Protein AF-A0A625JSH6-F1 (afdb_monomer)

Secondary structure (DSSP, 8-state):
-PPB--SSHHHHHHHHT-TTS-GGGB--TT--B-TTTTTT------TTGGG---TT--B-TTTTTT-TT-----TT---TT--B-TTTTTT-TT-----TT---TT--B-TTTTTT-TT-----TT---TT--B-TTTTTT-TT-----TT---TT--B-TTTTTTS---HHHHHHHHHHHTT-

Structure (mmCIF, N/CA/C/O backbone):
data_AF-A0A625JSH6-F1
#
_entry.id   AF-A0A625JSH6-F1
#
loop_
_atom_site.group_PDB
_atom_site.id
_atom_site.type_symbol
_atom_site.label_atom_id
_atom_site.label_alt_id
_atom_site.label_comp_id
_atom_site.label_asym_id
_atom_site.label_entity_id
_atom_site.label_seq_id
_atom_site.pdbx_PDB_ins_code
_atom_site.Cartn_x
_atom_site.Cartn_y
_atom_site.Cartn_z
_atom_site.occupancy
_atom_site.B_iso_or_equiv
_atom_site.auth_seq_id
_atom_site.auth_comp_id
_atom_site.auth_asym_id
_atom_site.auth_atom_id
_atom_site.pdbx_PDB_model_num
ATOM 1 N N . MET A 1 1 ? -9.830 -5.651 27.552 1.00 62.66 1 MET A N 1
ATOM 2 C CA . MET A 1 1 ? -10.282 -4.248 27.398 1.00 62.66 1 MET A CA 1
ATOM 3 C C . MET A 1 1 ? -11.213 -4.151 26.200 1.00 62.66 1 MET A C 1
ATOM 5 O O . MET A 1 1 ? -11.030 -4.905 25.251 1.00 62.66 1 MET A O 1
ATOM 9 N N . LYS A 1 2 ? -12.212 -3.262 26.247 1.00 78.75 2 LYS A N 1
ATOM 10 C CA . LYS A 1 2 ? -13.088 -2.973 25.101 1.00 78.75 2 LYS A CA 1
ATOM 11 C C . LYS A 1 2 ? -12.261 -2.276 24.012 1.00 78.75 2 LYS A C 1
ATOM 13 O O . LYS A 1 2 ? -11.555 -1.323 24.328 1.00 78.75 2 LYS A O 1
ATOM 18 N N . LYS A 1 3 ? -12.316 -2.763 22.767 1.00 89.44 3 LYS A N 1
ATOM 19 C CA . LYS A 1 3 ? -11.630 -2.115 21.639 1.00 89.44 3 LYS A CA 1
ATOM 20 C C . LYS A 1 3 ? -12.294 -0.777 21.298 1.00 89.44 3 LYS A C 1
ATOM 22 O O . LYS A 1 3 ? -13.515 -0.651 21.399 1.00 89.44 3 LYS A O 1
ATOM 27 N N . ILE A 1 4 ? -11.492 0.201 20.886 1.00 96.38 4 ILE A N 1
ATOM 28 C CA . ILE A 1 4 ? -11.965 1.482 20.349 1.00 96.38 4 ILE A CA 1
ATOM 29 C C . ILE A 1 4 ? -12.333 1.249 18.885 1.00 96.38 4 ILE A C 1
ATOM 31 O O . ILE A 1 4 ? -11.499 0.768 18.124 1.00 96.38 4 ILE A O 1
ATOM 35 N N . LYS A 1 5 ? -13.565 1.572 18.488 1.00 97.69 5 LYS A N 1
ATOM 36 C CA . LYS A 1 5 ? -14.071 1.287 17.141 1.00 97.69 5 LYS A CA 1
ATOM 37 C C . LYS A 1 5 ? -14.349 2.589 16.373 1.00 97.69 5 LYS A C 1
ATOM 39 O O . LYS A 1 5 ? -15.414 3.170 16.581 1.00 97.69 5 LYS A O 1
ATOM 44 N N . PRO A 1 6 ? -13.407 3.089 15.549 1.00 97.94 6 PRO A N 1
ATOM 45 C CA . PRO A 1 6 ? -13.649 4.247 14.692 1.00 97.94 6 PRO A CA 1
ATOM 46 C C . PRO A 1 6 ? -14.701 3.928 13.628 1.00 97.94 6 PRO A C 1
ATOM 48 O O . PRO A 1 6 ? -14.742 2.825 13.087 1.00 97.94 6 PRO A O 1
ATOM 51 N N . ARG A 1 7 ? -15.531 4.916 13.291 1.00 95.38 7 ARG A N 1
ATOM 52 C CA . ARG A 1 7 ? -16.592 4.786 12.279 1.00 95.38 7 ARG A CA 1
ATOM 53 C C . ARG A 1 7 ? -16.106 5.034 10.854 1.00 95.38 7 ARG A C 1
ATOM 55 O O . ARG A 1 7 ? -16.808 4.711 9.905 1.00 95.38 7 ARG A O 1
ATOM 62 N N . ASN A 1 8 ? -14.959 5.691 10.695 1.00 97.19 8 ASN A N 1
ATOM 63 C CA . ASN A 1 8 ? -14.423 6.104 9.401 1.00 97.19 8 ASN A CA 1
ATOM 64 C C . ASN A 1 8 ? -12.926 6.445 9.493 1.00 97.19 8 ASN A C 1
ATOM 66 O O . ASN A 1 8 ? -12.341 6.503 10.578 1.00 97.19 8 ASN A O 1
ATOM 70 N N . ASN A 1 9 ? -12.328 6.723 8.332 1.00 97.88 9 ASN A N 1
ATOM 71 C CA . ASN A 1 9 ? -10.928 7.116 8.177 1.00 97.88 9 ASN A CA 1
ATOM 72 C C . ASN A 1 9 ? -10.533 8.328 9.047 1.00 97.88 9 ASN A C 1
ATOM 74 O O . ASN A 1 9 ? -9.453 8.332 9.632 1.00 97.88 9 ASN A O 1
ATOM 78 N N . LYS A 1 10 ? -11.409 9.335 9.187 1.00 98.25 10 LYS A N 1
ATOM 79 C CA . LYS A 1 10 ? -11.129 10.550 9.975 1.00 98.25 10 LYS A CA 1
ATOM 80 C C . LYS A 1 10 ? -10.985 10.240 11.463 1.00 98.25 10 LYS A C 1
ATOM 82 O O . LYS A 1 10 ? -10.068 10.739 12.107 1.00 98.25 10 LYS A O 1
ATOM 87 N N . GLU A 1 11 ? -11.869 9.414 12.011 1.00 98.50 11 GLU A N 1
ATOM 88 C CA . GLU A 1 11 ? -11.763 8.981 13.407 1.00 98.50 11 GLU A CA 1
ATOM 89 C C . GLU A 1 11 ? -10.534 8.097 13.625 1.00 98.50 11 GLU A C 1
ATOM 91 O O . GLU A 1 11 ? -9.806 8.306 14.593 1.00 98.50 11 GLU A O 1
ATOM 96 N N . LEU A 1 12 ? -10.250 7.167 12.704 1.00 98.69 12 LEU A N 1
ATOM 97 C CA . LEU A 1 12 ? -9.042 6.344 12.774 1.00 98.69 12 LEU A CA 1
ATOM 98 C C . LEU A 1 12 ? -7.774 7.214 12.762 1.00 98.69 12 LEU A C 1
ATOM 100 O O . LEU A 1 12 ? -6.906 7.013 13.608 1.00 98.69 12 LEU A O 1
ATOM 104 N N . LYS A 1 13 ? -7.706 8.227 11.886 1.00 98.38 13 LYS A N 1
ATOM 105 C CA . LYS A 1 13 ? -6.622 9.226 11.837 1.00 98.38 13 LYS A CA 1
ATOM 106 C C . LYS A 1 13 ? -6.387 9.901 13.180 1.00 98.38 13 LYS A C 1
ATOM 108 O O . LYS A 1 13 ? -5.243 10.044 13.582 1.00 98.38 13 LYS A O 1
ATOM 113 N N . LEU A 1 14 ? -7.440 10.296 13.891 1.00 98.06 14 LEU A N 1
ATOM 114 C CA . LEU A 1 14 ? -7.282 10.920 15.208 1.00 98.06 14 LEU A CA 1
ATOM 115 C C . LEU A 1 14 ? -6.728 9.933 16.242 1.00 98.06 14 LEU A C 1
ATOM 117 O O . LEU A 1 14 ? -5.849 10.296 17.018 1.00 98.06 14 LEU A O 1
ATOM 121 N N . LEU A 1 15 ? -7.203 8.685 16.235 1.00 98.12 15 LEU A N 1
ATOM 122 C CA . LEU A 1 15 ? -6.774 7.667 17.198 1.00 98.12 15 LEU A CA 1
ATOM 123 C C . LEU A 1 15 ? -5.301 7.288 17.037 1.00 98.12 15 LEU A C 1
ATOM 125 O O . LEU A 1 15 ? -4.596 7.144 18.032 1.00 98.12 15 LEU A O 1
ATOM 129 N N . VAL A 1 16 ? -4.822 7.137 15.801 1.00 98.06 16 VAL A N 1
ATOM 130 C CA . VAL A 1 16 ? -3.445 6.681 15.553 1.00 98.06 16 VAL A CA 1
ATOM 131 C C . VAL A 1 16 ? -2.379 7.717 15.928 1.00 98.06 16 VAL A C 1
ATOM 133 O O . VAL A 1 16 ? -1.239 7.338 16.206 1.00 98.06 16 VAL A O 1
ATOM 136 N N . GLN A 1 17 ? -2.756 8.999 16.000 1.00 96.38 17 GLN A N 1
ATOM 137 C CA . GLN A 1 17 ? -1.890 10.096 16.453 1.00 96.38 17 GLN A CA 1
ATOM 138 C C . GLN A 1 17 ? -1.708 10.118 17.977 1.00 96.38 17 GLN A C 1
ATOM 140 O O . GLN A 1 17 ? -0.791 10.763 18.479 1.00 96.38 17 GLN A O 1
ATOM 145 N N . VAL A 1 18 ? -2.551 9.409 18.735 1.00 96.69 18 VAL A N 1
ATOM 146 C CA . VAL A 1 18 ? -2.402 9.311 20.190 1.00 96.69 18 VAL A CA 1
ATOM 147 C C . VAL A 1 18 ? -1.361 8.238 20.509 1.00 96.69 18 VAL A C 1
ATOM 149 O O . VAL A 1 18 ? -1.643 7.038 20.481 1.00 96.69 18 VAL A O 1
ATOM 152 N N . GLU A 1 19 ? -0.136 8.660 20.817 1.00 95.06 19 GLU A N 1
ATOM 153 C CA . GLU A 1 19 ? 1.010 7.760 21.037 1.00 95.06 19 GLU A CA 1
ATOM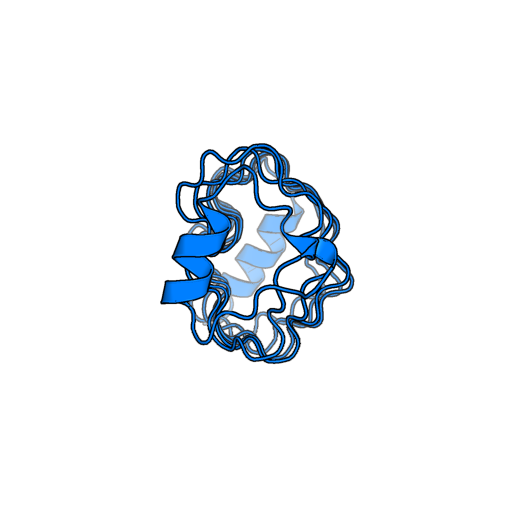 154 C C . GLU A 1 19 ? 0.776 6.734 22.154 1.00 95.06 19 GLU A C 1
ATOM 156 O O . GLU A 1 19 ? 1.178 5.581 22.022 1.00 95.06 19 GLU A O 1
ATOM 161 N N . SER A 1 20 ? 0.037 7.104 23.205 1.00 94.94 20 SER A N 1
ATOM 162 C CA . SER A 1 20 ? -0.286 6.210 24.326 1.00 94.94 20 SER A CA 1
ATOM 163 C C . SER A 1 20 ? -1.293 5.103 23.989 1.00 94.94 20 SER A C 1
ATOM 165 O O . SER A 1 20 ? -1.439 4.149 24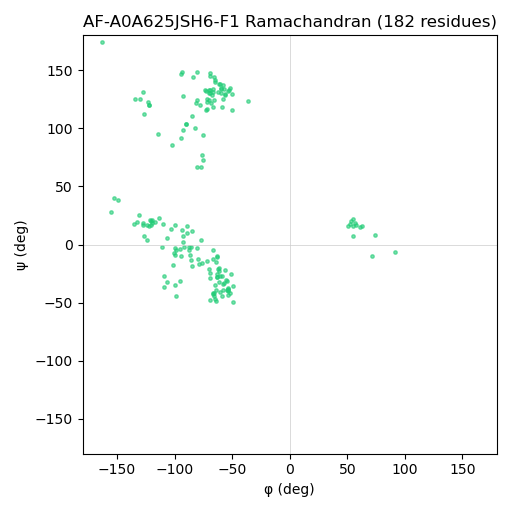.757 1.00 94.94 20 SER A O 1
ATOM 167 N N . ILE A 1 21 ? -1.999 5.190 22.855 1.00 96.00 21 ILE A N 1
ATOM 168 C CA . ILE A 1 21 ? -2.900 4.126 22.406 1.00 96.00 21 ILE A CA 1
ATOM 169 C C . ILE A 1 21 ? -2.070 3.007 21.780 1.00 96.00 21 ILE A C 1
ATOM 171 O O . ILE A 1 21 ? -1.416 3.206 20.760 1.00 96.00 21 ILE A O 1
ATOM 175 N N . ASN A 1 22 ? -2.163 1.797 22.337 1.00 97.31 22 ASN A N 1
ATOM 176 C CA . ASN A 1 22 ? -1.707 0.593 21.645 1.00 97.31 22 ASN A CA 1
ATOM 177 C C . ASN A 1 22 ? -2.592 0.346 20.415 1.00 97.31 22 ASN A C 1
ATOM 179 O O . ASN A 1 22 ? -3.813 0.209 20.547 1.00 97.31 22 ASN A O 1
ATOM 183 N N . LEU A 1 23 ? -1.991 0.242 19.229 1.00 98.25 23 LEU A N 1
ATOM 184 C CA . LEU A 1 23 ? -2.742 0.142 17.975 1.00 98.25 23 LEU A CA 1
ATOM 185 C C . LEU A 1 23 ? -3.595 -1.133 17.908 1.00 98.25 23 LEU A C 1
ATOM 187 O O . LEU A 1 23 ? -4.669 -1.119 17.311 1.00 98.25 23 LEU A O 1
ATOM 191 N N . GLY A 1 24 ? -3.199 -2.210 18.592 1.00 97.75 24 GLY A N 1
ATOM 192 C CA . GLY A 1 24 ? -3.972 -3.455 18.670 1.00 97.75 24 GLY A CA 1
ATOM 193 C C . GLY A 1 24 ? -5.301 -3.340 19.431 1.00 97.75 24 GLY A C 1
ATOM 194 O O . GLY A 1 24 ? -6.142 -4.239 19.336 1.00 97.75 24 GLY A O 1
ATOM 195 N N . ASN A 1 25 ? -5.513 -2.240 20.162 1.00 97.69 25 ASN A N 1
ATOM 196 C CA . ASN A 1 25 ? -6.773 -1.940 20.845 1.00 97.69 25 ASN A CA 1
ATOM 197 C C . ASN A 1 25 ? -7.795 -1.231 19.942 1.00 97.69 25 ASN A C 1
ATOM 199 O O . ASN A 1 25 ? -8.913 -0.973 20.391 1.00 97.69 25 ASN A O 1
ATOM 203 N N . ILE A 1 26 ? -7.441 -0.928 18.692 1.00 98.38 26 ILE A N 1
ATOM 204 C CA . ILE A 1 26 ? -8.341 -0.328 17.708 1.00 98.38 26 ILE A CA 1
ATOM 205 C C . ILE A 1 26 ? -9.005 -1.450 16.895 1.00 98.38 26 ILE A C 1
ATOM 207 O O . ILE A 1 26 ? -8.339 -2.346 16.377 1.00 98.38 26 ILE A O 1
ATOM 211 N N . ASP A 1 27 ? -10.332 -1.432 16.811 1.00 98.38 27 ASP A N 1
ATOM 212 C CA . ASP A 1 27 ? -11.107 -2.322 15.949 1.00 98.38 27 ASP A CA 1
ATOM 213 C C . ASP A 1 27 ? -11.310 -1.673 14.575 1.00 98.38 27 ASP A C 1
ATOM 215 O O . ASP A 1 27 ? -12.136 -0.776 14.421 1.00 98.38 27 ASP A O 1
ATOM 219 N N . THR A 1 28 ? -10.552 -2.126 13.577 1.00 98.44 28 THR A N 1
ATOM 220 C CA . THR A 1 28 ? -10.609 -1.611 12.199 1.00 98.44 28 THR A CA 1
ATOM 221 C C . THR A 1 28 ? -11.564 -2.386 11.290 1.00 98.44 28 THR A C 1
ATOM 223 O O . THR A 1 28 ? -11.581 -2.131 10.090 1.00 98.44 28 THR A O 1
ATOM 226 N N . SER A 1 29 ? -12.356 -3.321 11.829 1.00 97.75 29 SER A N 1
ATOM 227 C CA . SER A 1 29 ? -13.168 -4.253 11.027 1.00 97.75 29 SER A CA 1
ATOM 228 C C . SER A 1 29 ? -14.171 -3.584 10.082 1.00 97.75 29 SER A C 1
ATOM 230 O O . SER A 1 29 ? -14.460 -4.149 9.031 1.00 97.75 29 SER A O 1
ATOM 232 N N . ASP A 1 30 ? -14.648 -2.378 10.389 1.00 97.31 30 ASP A N 1
ATOM 233 C CA . ASP A 1 30 ? -15.601 -1.644 9.540 1.00 97.31 30 ASP A CA 1
ATOM 234 C C . ASP A 1 30 ? -14.913 -0.645 8.586 1.00 97.31 30 ASP A C 1
ATOM 236 O O . ASP A 1 30 ? -15.575 0.009 7.781 1.00 97.31 30 ASP A O 1
ATOM 240 N N . ILE A 1 31 ? -13.587 -0.490 8.668 1.00 98.69 31 ILE A N 1
ATOM 241 C CA . ILE A 1 31 ? -12.856 0.527 7.908 1.00 98.69 31 ILE A CA 1
ATOM 242 C C . ILE A 1 31 ? -12.598 0.039 6.482 1.00 98.69 31 ILE A C 1
ATOM 244 O O . ILE A 1 31 ? -11.935 -0.974 6.261 1.00 98.69 31 ILE A O 1
ATOM 248 N N . THR A 1 32 ? -13.080 0.809 5.508 1.00 98.62 32 THR A N 1
ATOM 249 C CA . THR A 1 32 ? -12.848 0.568 4.075 1.00 98.62 32 THR A CA 1
ATOM 250 C C . THR A 1 32 ? -11.768 1.473 3.479 1.00 98.62 32 THR A C 1
ATOM 252 O O . THR A 1 32 ? -11.237 1.178 2.414 1.00 98.62 32 THR A O 1
ATOM 255 N N . ASP A 1 33 ? -11.426 2.570 4.153 1.00 98.88 33 ASP A N 1
ATOM 256 C CA . ASP A 1 33 ? -10.443 3.560 3.708 1.00 98.88 33 ASP A CA 1
ATOM 257 C C . ASP A 1 33 ? -9.393 3.776 4.805 1.00 98.88 33 ASP A C 1
ATOM 259 O O . ASP A 1 33 ? -9.682 4.318 5.876 1.00 98.88 33 ASP A O 1
ATOM 263 N N . MET A 1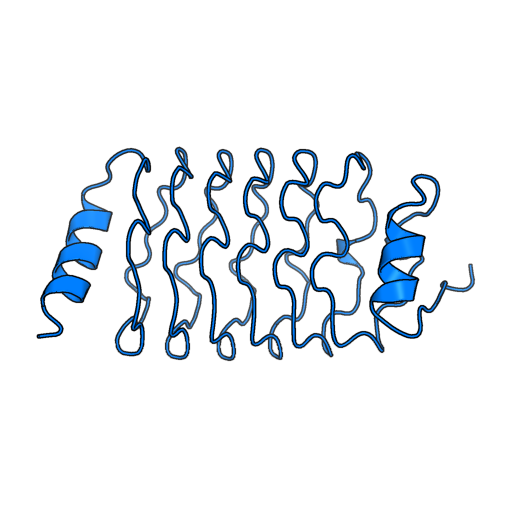 34 ? -8.164 3.347 4.531 1.00 98.81 34 MET A N 1
ATOM 264 C CA . MET A 1 34 ? -6.980 3.555 5.366 1.00 98.81 34 MET A CA 1
ATOM 265 C C . MET A 1 34 ? -5.988 4.529 4.720 1.00 98.81 34 MET A C 1
ATOM 267 O O . MET A 1 34 ? -4.827 4.598 5.133 1.00 98.81 34 MET A O 1
ATOM 271 N N . SER A 1 35 ? -6.430 5.320 3.742 1.00 98.88 35 SER A N 1
ATOM 272 C CA . SER A 1 35 ? -5.575 6.299 3.090 1.00 98.88 35 SER A CA 1
ATOM 273 C C . SER A 1 35 ? -5.033 7.320 4.093 1.00 98.88 35 SER A C 1
ATOM 275 O O . SER A 1 35 ? -5.762 7.861 4.941 1.00 98.88 35 SER A O 1
ATOM 277 N N . ARG A 1 36 ? -3.728 7.595 3.993 1.00 98.81 36 ARG A N 1
ATOM 278 C CA . ARG A 1 36 ? -3.012 8.656 4.727 1.00 98.81 36 ARG A CA 1
ATOM 279 C C . ARG A 1 36 ? -3.105 8.604 6.258 1.00 98.81 36 ARG A C 1
ATOM 281 O O . ARG A 1 36 ? -2.898 9.628 6.905 1.00 98.81 36 ARG A O 1
ATOM 288 N N . ILE A 1 37 ? -3.463 7.478 6.883 1.00 98.50 37 ILE A N 1
ATOM 289 C CA . ILE A 1 37 ? -3.708 7.491 8.338 1.00 98.50 37 ILE A CA 1
ATOM 290 C C . ILE A 1 37 ? -2.432 7.705 9.176 1.00 98.50 37 ILE A C 1
ATOM 292 O O . ILE A 1 37 ? -2.515 8.308 10.241 1.00 98.50 37 ILE A O 1
ATOM 296 N N . PHE A 1 38 ? -1.262 7.292 8.678 1.00 98.69 38 PHE A N 1
ATOM 297 C CA . PHE A 1 38 ? 0.056 7.556 9.269 1.00 98.69 38 PHE A CA 1
ATOM 298 C C . PHE A 1 38 ? 0.923 8.468 8.384 1.00 98.69 38 PHE A C 1
ATOM 300 O O . PHE A 1 38 ? 2.147 8.459 8.513 1.00 98.69 38 PHE A O 1
ATOM 307 N N . GLU A 1 39 ? 0.320 9.265 7.495 1.00 98.50 39 GLU A N 1
ATOM 308 C CA . GLU A 1 39 ? 1.071 10.214 6.666 1.00 98.50 39 GLU A CA 1
ATOM 309 C C . GLU A 1 39 ? 1.870 11.189 7.550 1.00 98.50 39 GLU A C 1
ATOM 311 O O . GLU A 1 39 ? 1.325 11.833 8.448 1.00 98.50 39 GLU A O 1
ATOM 316 N N . GLY A 1 40 ? 3.182 11.260 7.321 1.00 97.75 40 GLY A N 1
ATOM 317 C CA . GLY A 1 40 ? 4.127 12.076 8.080 1.00 97.75 40 GLY A CA 1
ATOM 318 C C . GLY A 1 40 ? 4.243 11.701 9.560 1.00 97.75 40 GLY A C 1
ATOM 319 O O . GLY A 1 40 ? 4.730 12.513 10.351 1.00 97.75 40 GLY A O 1
ATOM 320 N N . SER A 1 41 ? 3.770 10.516 9.965 1.00 97.31 41 SER A N 1
ATOM 321 C CA . SER A 1 41 ? 3.730 10.132 11.375 1.00 97.31 41 SER A CA 1
ATOM 322 C C . SER A 1 41 ? 5.132 10.065 11.983 1.00 97.31 41 SER A C 1
ATOM 324 O O . SER A 1 41 ? 6.037 9.424 11.447 1.00 97.31 41 SER A O 1
ATOM 326 N N . LYS A 1 42 ? 5.288 10.698 13.150 1.00 95.88 42 LYS A N 1
ATOM 327 C CA . LYS A 1 42 ? 6.497 10.628 13.989 1.00 95.88 42 LYS A CA 1
ATOM 328 C C . LYS A 1 42 ? 6.419 9.532 15.054 1.00 95.88 42 LYS A C 1
ATOM 330 O O . LYS A 1 42 ? 7.339 9.403 15.856 1.00 95.88 42 LYS A O 1
ATOM 335 N N . ARG A 1 43 ? 5.326 8.762 15.062 1.00 97.31 43 ARG A N 1
ATOM 336 C CA . ARG A 1 43 ? 5.102 7.660 15.994 1.00 97.31 43 ARG A CA 1
ATOM 337 C C . ARG A 1 43 ? 6.253 6.661 15.887 1.00 97.31 43 ARG A C 1
ATOM 339 O O . ARG A 1 43 ? 6.638 6.290 14.784 1.00 97.31 43 ARG A O 1
ATOM 346 N N . ILE A 1 44 ? 6.784 6.229 17.028 1.00 96.81 44 ILE A N 1
ATOM 347 C CA . ILE A 1 44 ? 7.867 5.234 17.094 1.00 96.81 44 ILE A CA 1
ATOM 348 C C . ILE A 1 44 ? 7.295 3.844 17.392 1.00 96.81 44 ILE A C 1
ATOM 350 O O . ILE A 1 44 ? 7.664 2.871 16.746 1.00 96.81 44 ILE A O 1
ATOM 354 N N . ASP A 1 45 ? 6.365 3.754 18.346 1.00 97.38 45 ASP A N 1
ATOM 355 C CA . ASP A 1 45 ? 5.755 2.490 18.758 1.00 97.38 45 ASP A CA 1
ATOM 356 C C . ASP A 1 45 ? 4.499 2.173 17.938 1.00 97.38 45 ASP A C 1
ATOM 358 O O . ASP A 1 45 ? 3.428 2.728 18.183 1.00 97.38 45 ASP A O 1
ATOM 362 N N . PHE A 1 46 ? 4.603 1.243 16.993 1.00 98.38 46 PHE A N 1
ATOM 363 C CA . PHE A 1 46 ? 3.472 0.750 16.202 1.00 98.38 46 PHE A CA 1
ATOM 364 C C . PHE A 1 46 ? 2.919 -0.592 16.726 1.00 98.38 46 PHE A C 1
ATOM 366 O O . PHE A 1 46 ? 2.154 -1.270 16.029 1.00 98.38 46 PHE A O 1
ATOM 373 N N . THR A 1 47 ? 3.256 -0.975 17.963 1.00 97.69 47 THR A N 1
ATOM 374 C CA . THR A 1 47 ? 2.863 -2.259 18.551 1.00 97.69 47 THR A CA 1
ATOM 375 C C . THR A 1 47 ? 1.366 -2.517 18.395 1.00 97.69 47 THR A C 1
ATOM 377 O O . THR A 1 47 ? 0.504 -1.711 18.760 1.00 97.69 47 THR A O 1
ATOM 380 N N . GLY A 1 48 ? 1.055 -3.710 17.888 1.00 98.12 48 GLY A N 1
ATOM 381 C CA . GLY A 1 48 ? -0.309 -4.207 17.739 1.00 98.12 48 GLY A CA 1
ATOM 382 C C . GLY A 1 48 ? -0.964 -3.894 16.396 1.00 98.12 48 GLY A C 1
ATOM 383 O O . GLY A 1 48 ? -2.033 -4.444 16.135 1.00 98.12 48 GLY A O 1
ATOM 384 N N . ILE A 1 49 ? -0.333 -3.106 15.520 1.00 98.75 49 ILE A N 1
ATOM 385 C CA . ILE A 1 49 ? -0.880 -2.796 14.190 1.00 98.75 49 ILE A CA 1
ATOM 386 C C . ILE A 1 49 ? -1.070 -4.051 13.311 1.00 98.75 49 ILE A C 1
ATOM 388 O O . ILE A 1 49 ? -2.051 -4.166 12.577 1.00 98.75 49 ILE A O 1
ATOM 392 N N . GLY A 1 50 ? -0.213 -5.067 13.467 1.00 98.50 50 GLY A N 1
ATOM 393 C CA . GLY A 1 50 ? -0.358 -6.366 12.794 1.00 98.50 50 GLY A CA 1
ATOM 394 C C . GLY A 1 50 ? -1.630 -7.146 13.174 1.00 98.50 50 GLY A C 1
ATOM 395 O O . GLY A 1 50 ? -1.958 -8.141 12.533 1.00 98.50 50 GLY A O 1
ATOM 396 N N . LYS A 1 51 ? -2.373 -6.709 14.206 1.00 98.06 51 LYS A N 1
ATOM 397 C CA . LYS A 1 51 ? -3.652 -7.310 14.643 1.00 98.06 51 LYS A CA 1
ATOM 398 C C . LYS A 1 51 ? -4.881 -6.668 13.996 1.00 98.06 51 LYS A C 1
ATOM 400 O O . LYS A 1 51 ? -6.003 -7.070 14.311 1.00 98.06 51 LYS A O 1
ATOM 405 N N . TRP A 1 52 ? -4.694 -5.639 13.176 1.00 98.62 52 TRP A N 1
ATOM 406 C CA . TRP A 1 52 ? -5.795 -4.958 12.510 1.00 98.62 52 TRP A CA 1
ATOM 407 C C . TRP A 1 52 ? -6.517 -5.874 11.533 1.00 98.62 52 TRP A C 1
ATOM 409 O O . TRP A 1 52 ? -5.907 -6.652 10.801 1.00 98.62 52 TRP A O 1
ATOM 419 N N . ASP A 1 53 ? -7.840 -5.753 11.514 1.00 98.56 53 ASP A N 1
ATOM 420 C CA . ASP A 1 53 ? -8.653 -6.382 10.489 1.00 98.56 53 ASP A CA 1
ATOM 421 C C . ASP A 1 53 ? -8.706 -5.455 9.277 1.00 98.56 53 ASP A C 1
ATOM 423 O O . ASP A 1 53 ? -9.286 -4.371 9.342 1.00 98.56 53 ASP A O 1
ATOM 427 N N . THR A 1 54 ? -8.058 -5.869 8.192 1.00 98.75 54 THR A N 1
ATOM 428 C CA . THR A 1 54 ? -7.969 -5.115 6.936 1.00 98.75 54 THR A CA 1
ATOM 429 C C . THR A 1 54 ? -8.840 -5.701 5.827 1.0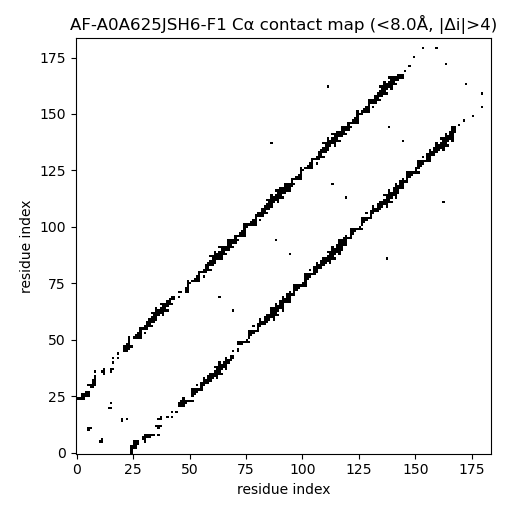0 98.75 54 THR A C 1
ATOM 431 O O . THR A 1 54 ? -8.825 -5.201 4.706 1.00 98.75 54 THR A O 1
ATOM 434 N N . ARG A 1 55 ? -9.657 -6.729 6.119 1.00 98.62 55 ARG A N 1
ATOM 435 C CA . ARG A 1 55 ? -10.397 -7.482 5.088 1.00 98.62 55 ARG A CA 1
ATOM 436 C C . ARG A 1 55 ? -11.386 -6.642 4.279 1.00 98.62 55 ARG A C 1
ATOM 438 O O . ARG A 1 55 ? -11.751 -7.061 3.186 1.00 98.62 55 ARG A O 1
ATOM 445 N N . ASN A 1 56 ? -11.848 -5.517 4.821 1.00 98.56 56 ASN A N 1
ATOM 446 C CA . ASN A 1 56 ? -12.819 -4.626 4.183 1.00 98.56 56 ASN A CA 1
ATOM 447 C C . ASN A 1 56 ? -12.165 -3.406 3.517 1.00 98.56 56 ASN A C 1
ATOM 449 O O . ASN A 1 56 ? -12.859 -2.627 2.868 1.00 98.56 56 ASN A O 1
ATOM 453 N N . VAL A 1 57 ? -10.844 -3.248 3.641 1.00 98.88 57 VAL A N 1
ATOM 454 C CA . VAL A 1 57 ? -10.121 -2.086 3.121 1.00 98.88 57 VAL A CA 1
ATOM 455 C C . VAL A 1 57 ? -10.037 -2.143 1.597 1.00 98.88 57 VAL A C 1
ATOM 457 O O . VAL A 1 57 ? -9.684 -3.168 1.013 1.00 98.88 57 VAL A O 1
ATOM 460 N N . ILE A 1 58 ? -10.359 -1.014 0.972 1.00 98.88 58 ILE A N 1
ATOM 461 C CA . ILE A 1 58 ? -10.339 -0.768 -0.472 1.00 98.88 58 ILE A CA 1
ATOM 462 C C . ILE A 1 58 ? -9.196 0.186 -0.840 1.00 98.88 58 ILE A C 1
ATOM 464 O O . ILE A 1 58 ? -8.561 -0.002 -1.879 1.00 98.88 58 ILE A O 1
ATOM 468 N N . ASP A 1 59 ? -8.903 1.174 0.010 1.00 98.94 59 ASP A N 1
ATOM 469 C CA . ASP A 1 59 ? -7.869 2.188 -0.227 1.00 98.94 59 ASP A CA 1
ATOM 470 C C . ASP A 1 59 ? -6.827 2.196 0.905 1.00 98.94 59 ASP A C 1
ATOM 472 O O . ASP A 1 59 ? -7.172 2.362 2.077 1.00 98.94 59 ASP A O 1
ATOM 476 N N . MET A 1 60 ? -5.555 1.990 0.550 1.00 98.94 60 MET A N 1
ATOM 477 C CA . MET A 1 60 ? -4.383 2.089 1.434 1.00 98.94 60 MET A CA 1
ATOM 478 C C . MET A 1 60 ? -3.373 3.140 0.936 1.00 98.94 60 MET A C 1
ATOM 480 O O . MET A 1 60 ? -2.210 3.142 1.349 1.00 98.94 60 MET A O 1
ATOM 484 N N . SER A 1 61 ? -3.788 4.039 0.042 1.00 98.94 61 SER A N 1
ATOM 485 C CA . SER A 1 61 ? -2.904 5.039 -0.553 1.00 98.94 61 SER A CA 1
ATOM 486 C C . SER A 1 61 ? -2.281 5.957 0.498 1.00 98.94 61 SER A C 1
ATOM 488 O O . SER A 1 61 ? -2.932 6.439 1.429 1.00 98.94 61 SER A O 1
ATOM 490 N N . CYS A 1 62 ? -0.975 6.179 0.375 1.00 98.94 62 CYS A N 1
ATOM 491 C CA . CYS A 1 62 ? -0.168 6.994 1.278 1.00 98.94 62 CYS A CA 1
ATOM 492 C C . CYS A 1 62 ? -0.289 6.605 2.767 1.00 98.94 62 CYS A C 1
ATOM 494 O O . CYS A 1 62 ? -0.002 7.441 3.624 1.00 98.94 62 CYS A O 1
ATOM 496 N N . MET A 1 63 ? -0.737 5.386 3.105 1.00 98.88 63 MET A N 1
ATOM 497 C CA . MET A 1 63 ? -1.052 4.993 4.487 1.00 98.88 63 MET A CA 1
ATOM 498 C C . MET A 1 63 ? 0.096 5.282 5.458 1.00 98.88 63 MET A C 1
ATOM 500 O O . MET A 1 63 ? -0.173 5.799 6.538 1.00 98.88 63 MET A O 1
ATOM 504 N N . PHE A 1 64 ? 1.341 5.010 5.055 1.00 98.88 64 PHE A N 1
ATOM 505 C CA . PHE A 1 64 ? 2.560 5.255 5.828 1.00 98.88 64 PHE A CA 1
ATOM 506 C C . PHE A 1 64 ? 3.503 6.265 5.164 1.00 98.88 64 PHE A C 1
ATOM 508 O O . PHE A 1 64 ? 4.680 6.306 5.511 1.00 98.88 64 PHE A O 1
ATOM 515 N N . LEU A 1 65 ? 3.023 7.089 4.226 1.00 98.88 65 LEU A N 1
ATOM 516 C CA . LEU A 1 65 ? 3.859 8.061 3.513 1.00 98.88 65 LEU A CA 1
ATOM 517 C C . LEU A 1 65 ? 4.686 8.901 4.503 1.00 98.88 65 LEU A C 1
ATOM 519 O O . LEU A 1 65 ? 4.126 9.639 5.305 1.00 98.88 65 LEU A O 1
ATOM 523 N N . GLY A 1 66 ? 6.014 8.788 4.466 1.00 98.75 66 GLY A N 1
ATOM 524 C CA . GLY A 1 66 ? 6.921 9.523 5.354 1.00 98.75 66 GLY A CA 1
ATOM 525 C C . GLY A 1 66 ? 6.990 9.035 6.808 1.00 98.75 66 GLY A C 1
ATOM 526 O O . GLY A 1 66 ? 7.647 9.687 7.618 1.00 98.75 66 GLY A O 1
ATOM 527 N N . ALA A 1 67 ? 6.374 7.903 7.164 1.00 98.56 67 ALA A N 1
ATOM 528 C CA . ALA A 1 67 ? 6.499 7.289 8.487 1.00 98.56 67 ALA A CA 1
ATOM 529 C C . ALA A 1 67 ? 7.859 6.578 8.620 1.00 98.56 67 ALA A C 1
ATOM 531 O O . ALA A 1 67 ? 7.973 5.358 8.489 1.00 98.56 67 ALA A O 1
ATOM 532 N N . THR A 1 68 ? 8.926 7.349 8.840 1.00 98.00 68 THR A N 1
ATOM 533 C CA . THR A 1 68 ? 10.318 6.864 8.787 1.00 98.00 68 THR A CA 1
ATOM 534 C C . THR A 1 68 ? 10.655 5.804 9.837 1.00 98.00 68 THR A C 1
ATOM 536 O O . THR A 1 68 ? 11.549 4.997 9.593 1.00 98.00 68 THR A O 1
ATOM 539 N N . TYR A 1 69 ? 9.943 5.777 10.968 1.00 98.12 69 TYR A N 1
ATOM 540 C CA . TYR A 1 69 ? 10.126 4.792 12.041 1.00 98.12 69 TYR A CA 1
ATOM 541 C C . TYR A 1 69 ? 9.329 3.496 11.842 1.00 98.12 69 TYR A C 1
ATOM 543 O O . TYR A 1 69 ? 9.538 2.541 12.586 1.00 98.12 69 TYR A O 1
ATOM 551 N N . PHE A 1 70 ? 8.431 3.435 10.854 1.00 98.75 70 PHE A N 1
ATOM 552 C CA . PHE A 1 70 ? 7.580 2.268 10.649 1.00 98.75 70 PHE A CA 1
ATOM 553 C C . PHE A 1 70 ? 8.388 1.051 10.170 1.00 98.75 70 PHE A C 1
ATOM 555 O O . PHE A 1 70 ? 9.038 1.097 9.125 1.00 98.75 70 PHE A O 1
ATOM 562 N N . ASN A 1 71 ? 8.325 -0.048 10.928 1.00 98.69 71 ASN A N 1
ATOM 563 C CA . ASN A 1 71 ? 8.907 -1.342 10.561 1.00 98.69 71 ASN A CA 1
ATOM 564 C C . ASN A 1 71 ? 8.204 -2.526 11.263 1.00 98.69 71 ASN A C 1
ATOM 566 O O . ASN A 1 71 ? 8.838 -3.541 11.541 1.00 98.69 71 ASN A O 1
ATOM 570 N N . GLU A 1 72 ? 6.920 -2.398 11.603 1.00 98.50 72 GLU A N 1
ATOM 571 C CA . GLU A 1 72 ? 6.164 -3.474 12.265 1.00 98.50 72 GLU A CA 1
ATOM 572 C C . GLU A 1 72 ? 5.671 -4.531 11.281 1.00 98.50 72 GLU A C 1
ATOM 574 O O . GLU A 1 72 ? 5.334 -4.224 10.134 1.00 98.50 72 GLU A O 1
ATOM 579 N N . ASP A 1 73 ? 5.582 -5.777 11.751 1.00 98.62 73 ASP A N 1
ATOM 580 C CA . ASP A 1 73 ? 5.082 -6.892 10.951 1.00 98.62 73 ASP A CA 1
ATOM 581 C C . ASP A 1 73 ? 3.585 -6.720 10.629 1.00 98.62 73 ASP A C 1
ATOM 583 O O . ASP A 1 73 ? 2.718 -6.692 11.508 1.00 98.62 73 ASP A O 1
ATOM 587 N N . ILE A 1 74 ? 3.297 -6.631 9.330 1.00 98.81 74 ILE A N 1
ATOM 588 C CA . ILE A 1 74 ? 1.957 -6.541 8.732 1.00 98.81 74 ILE A CA 1
ATOM 589 C C . ILE A 1 74 ? 1.705 -7.676 7.726 1.00 98.81 74 ILE A C 1
ATOM 591 O O . ILE A 1 74 ? 0.769 -7.629 6.923 1.00 98.81 74 ILE A O 1
ATOM 595 N N . SER A 1 75 ? 2.526 -8.729 7.758 1.00 98.56 75 SER A N 1
ATOM 596 C CA . SER A 1 75 ? 2.443 -9.874 6.843 1.00 98.56 75 SER A CA 1
ATOM 597 C C . SER A 1 75 ? 1.117 -10.643 6.945 1.00 98.56 75 SER A C 1
ATOM 599 O O . SER A 1 75 ? 0.727 -11.340 6.004 1.00 98.56 75 SER A O 1
ATOM 601 N N . SER A 1 76 ? 0.399 -10.492 8.064 1.00 98.38 76 SER A N 1
ATOM 602 C CA . SER A 1 76 ? -0.909 -11.097 8.352 1.00 98.38 76 SER A CA 1
ATOM 603 C C . SER A 1 76 ? -2.102 -10.377 7.710 1.00 98.38 76 SER A C 1
ATOM 605 O O . SER A 1 76 ? -3.212 -10.916 7.717 1.00 98.38 76 SER A O 1
ATOM 607 N N . TRP A 1 77 ? -1.916 -9.163 7.186 1.00 98.88 77 TRP A N 1
ATOM 608 C CA . TRP A 1 77 ? -3.018 -8.351 6.675 1.00 98.88 77 TRP A CA 1
ATOM 609 C C . TRP A 1 77 ? -3.711 -8.970 5.458 1.00 98.88 77 TRP A C 1
ATOM 611 O O . TRP A 1 77 ? -3.086 -9.509 4.543 1.00 98.88 77 TRP A O 1
ATOM 621 N N . ASN A 1 78 ? -5.039 -8.835 5.417 1.00 98.81 78 ASN A N 1
ATOM 622 C CA . ASN A 1 78 ? -5.854 -9.276 4.296 1.00 98.81 78 ASN A CA 1
ATOM 623 C C . ASN A 1 78 ? -6.095 -8.124 3.317 1.00 98.81 78 ASN A C 1
ATOM 625 O O . ASN A 1 78 ? -7.081 -7.404 3.424 1.00 98.81 78 ASN A O 1
ATOM 629 N N . VAL A 1 79 ? -5.221 -8.005 2.320 1.00 98.81 79 VAL A N 1
ATOM 630 C CA . VAL A 1 79 ? -5.277 -6.933 1.310 1.00 98.81 79 VAL A CA 1
ATOM 631 C C . VAL A 1 79 ? -6.046 -7.304 0.035 1.00 98.81 79 VAL A C 1
ATOM 633 O O . VAL A 1 79 ? -5.982 -6.592 -0.961 1.00 98.81 79 VAL A O 1
ATOM 636 N N . ARG A 1 80 ? -6.795 -8.417 0.030 1.0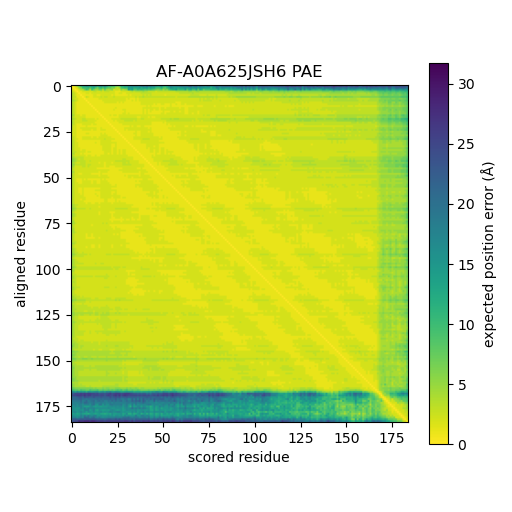0 98.69 80 ARG A N 1
ATOM 637 C CA . ARG A 1 80 ? -7.414 -8.968 -1.194 1.00 98.69 80 ARG A CA 1
ATOM 638 C C . ARG A 1 80 ? -8.442 -8.054 -1.867 1.00 98.69 80 ARG A C 1
ATOM 640 O O . ARG A 1 80 ? -8.773 -8.272 -3.028 1.00 98.69 80 ARG A O 1
ATOM 647 N N . ASN A 1 81 ? -9.002 -7.104 -1.123 1.00 98.75 81 ASN A N 1
ATOM 648 C CA . ASN A 1 81 ? -10.019 -6.167 -1.602 1.00 98.75 81 ASN A CA 1
ATOM 649 C C . ASN A 1 81 ? -9.439 -4.785 -1.937 1.00 98.75 81 ASN A C 1
ATOM 651 O O . ASN A 1 81 ? -10.152 -3.951 -2.494 1.00 98.75 81 ASN A O 1
ATOM 655 N N . VAL A 1 82 ? -8.159 -4.555 -1.631 1.00 98.94 82 VAL A N 1
ATOM 656 C CA . VAL A 1 82 ? -7.496 -3.274 -1.862 1.00 98.94 82 VAL A CA 1
ATOM 657 C C . VAL A 1 82 ? -7.321 -3.058 -3.361 1.00 98.94 82 VAL A C 1
ATOM 659 O O . VAL A 1 82 ? -6.869 -3.952 -4.078 1.00 98.94 82 VAL A O 1
ATOM 662 N N . LYS A 1 83 ? -7.672 -1.855 -3.813 1.00 98.94 83 LYS A N 1
ATOM 663 C CA . LYS A 1 83 ? -7.509 -1.392 -5.195 1.00 98.94 83 LYS A CA 1
ATOM 664 C C . LYS A 1 83 ? -6.374 -0.385 -5.342 1.00 98.94 83 LYS A C 1
ATOM 666 O O . LYS A 1 83 ? -5.713 -0.369 -6.375 1.00 98.94 83 LYS A O 1
ATOM 671 N N . ASN A 1 84 ? -6.133 0.431 -4.318 1.00 98.94 84 ASN A N 1
ATOM 672 C CA . ASN A 1 84 ? -5.141 1.501 -4.358 1.00 98.94 84 ASN A CA 1
ATOM 673 C C . ASN A 1 84 ? -4.094 1.332 -3.247 1.00 98.94 84 ASN A C 1
ATOM 675 O O . ASN A 1 84 ? -4.439 1.329 -2.064 1.00 98.94 84 ASN A O 1
ATOM 679 N N . MET A 1 85 ? -2.825 1.196 -3.640 1.00 98.94 85 MET A N 1
ATOM 680 C CA . MET A 1 85 ? -1.653 1.147 -2.755 1.00 98.94 85 MET A CA 1
ATOM 681 C C . MET A 1 85 ? -0.612 2.223 -3.110 1.00 98.94 85 MET A C 1
ATOM 683 O O . MET A 1 85 ? 0.538 2.138 -2.669 1.00 98.94 85 MET A O 1
ATOM 687 N N . ALA A 1 86 ? -0.998 3.242 -3.888 1.00 98.94 86 ALA A N 1
ATOM 688 C CA . ALA A 1 86 ? -0.106 4.323 -4.294 1.00 98.94 86 ALA A CA 1
ATOM 689 C C . ALA A 1 86 ? 0.583 4.952 -3.076 1.00 98.94 86 ALA A C 1
ATOM 691 O O . ALA A 1 86 ? -0.067 5.242 -2.071 1.00 98.94 86 ALA A O 1
ATOM 692 N N . CYS A 1 87 ? 1.897 5.153 -3.143 1.00 98.94 87 CYS A N 1
ATOM 693 C CA . CYS A 1 87 ? 2.718 5.766 -2.095 1.00 98.94 87 CYS A CA 1
ATOM 694 C C . CYS A 1 87 ? 2.620 5.119 -0.697 1.00 98.94 87 CYS A C 1
ATOM 696 O O . CYS A 1 87 ? 3.011 5.761 0.280 1.00 98.94 87 CYS A O 1
ATOM 698 N N . MET A 1 88 ? 2.096 3.892 -0.554 1.00 98.94 88 MET A N 1
ATOM 699 C CA . MET A 1 88 ? 1.781 3.304 0.758 1.00 98.94 88 MET A CA 1
ATOM 700 C C . MET A 1 88 ? 2.969 3.320 1.730 1.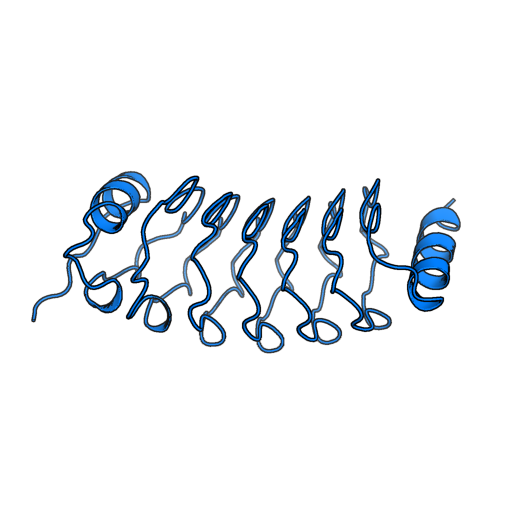00 98.94 88 MET A C 1
ATOM 702 O O . MET A 1 88 ? 2.762 3.644 2.896 1.00 98.94 88 MET A O 1
ATOM 706 N N . PHE A 1 89 ? 4.183 3.036 1.245 1.00 98.94 89 PHE A N 1
ATOM 707 C CA . PHE A 1 89 ? 5.443 3.045 2.001 1.00 98.94 89 PHE A CA 1
ATOM 708 C C . PHE A 1 89 ? 6.462 4.054 1.449 1.00 98.94 89 PHE A C 1
ATOM 710 O O . PHE A 1 89 ? 7.670 3.932 1.677 1.00 98.94 89 PHE A O 1
ATOM 717 N N . CYS A 1 90 ? 5.999 5.054 0.699 1.00 98.88 90 CYS A N 1
ATOM 718 C CA . CYS A 1 90 ? 6.873 6.085 0.155 1.00 98.88 90 CYS A CA 1
ATOM 719 C C . CYS A 1 90 ? 7.580 6.827 1.308 1.00 98.88 90 CYS A C 1
ATOM 721 O O . CYS A 1 90 ? 6.953 7.220 2.293 1.00 98.88 90 CYS A O 1
ATOM 723 N N . TYR A 1 91 ? 8.903 6.969 1.221 1.00 98.81 91 TYR A N 1
ATOM 724 C CA . TYR A 1 91 ? 9.786 7.504 2.266 1.00 98.81 91 TYR A CA 1
ATOM 725 C C . TYR A 1 91 ? 9.813 6.729 3.608 1.00 98.81 91 TYR A C 1
ATOM 727 O O . TYR A 1 91 ? 10.365 7.236 4.591 1.00 98.81 91 TYR A O 1
ATOM 735 N N . CYS A 1 92 ? 9.313 5.487 3.682 1.00 98.50 92 CYS A N 1
ATOM 736 C CA . CYS A 1 92 ? 9.459 4.616 4.861 1.00 98.50 92 CYS A CA 1
ATOM 737 C C . CYS A 1 92 ? 10.877 4.030 4.972 1.00 98.50 92 CYS A C 1
ATOM 739 O O . CYS A 1 92 ? 11.109 2.846 4.741 1.00 98.50 92 CYS A O 1
ATOM 741 N N . ARG A 1 93 ? 11.862 4.855 5.336 1.00 97.81 93 ARG A N 1
ATOM 742 C CA . ARG A 1 93 ? 13.293 4.492 5.280 1.00 97.81 93 ARG A CA 1
ATOM 743 C C . ARG A 1 93 ? 13.677 3.210 6.028 1.00 97.81 93 ARG A C 1
ATOM 745 O O . ARG A 1 93 ? 14.603 2.533 5.580 1.00 97.81 93 ARG A O 1
ATOM 752 N N . ASN A 1 94 ? 12.989 2.871 7.121 1.00 98.50 94 ASN A N 1
ATOM 753 C CA . ASN A 1 94 ? 13.294 1.698 7.950 1.00 98.50 94 ASN A CA 1
ATOM 754 C C . ASN A 1 94 ? 12.481 0.444 7.598 1.00 98.50 94 ASN A C 1
ATOM 756 O O . ASN A 1 94 ? 12.792 -0.626 8.114 1.00 98.50 94 ASN A O 1
ATOM 760 N N . PHE A 1 95 ? 11.458 0.552 6.747 1.00 98.88 95 PHE A N 1
ATOM 761 C CA . PHE A 1 95 ? 10.544 -0.556 6.495 1.00 98.88 95 PHE A CA 1
ATOM 762 C C . PHE A 1 95 ? 11.226 -1.679 5.699 1.00 98.88 95 PHE A C 1
ATOM 764 O O . PHE A 1 95 ? 11.759 -1.455 4.611 1.00 98.88 95 PHE A O 1
ATOM 771 N N . ASN A 1 96 ? 11.211 -2.899 6.243 1.00 98.81 96 ASN A N 1
ATOM 772 C CA . ASN A 1 96 ? 11.789 -4.090 5.618 1.00 98.81 96 ASN A CA 1
ATOM 773 C C . ASN A 1 96 ? 11.088 -5.390 6.070 1.00 98.81 96 ASN A C 1
ATOM 775 O O . ASN A 1 96 ? 11.744 -6.401 6.316 1.00 98.81 96 ASN A O 1
ATOM 779 N N . GLN A 1 97 ? 9.760 -5.362 6.209 1.00 98.75 97 GLN A N 1
ATOM 780 C CA . GLN A 1 97 ? 8.965 -6.512 6.662 1.00 98.75 97 GLN A CA 1
ATOM 781 C C . GLN A 1 97 ? 8.424 -7.347 5.494 1.00 98.75 97 GLN A C 1
ATOM 783 O O . GLN A 1 97 ? 8.166 -6.792 4.421 1.00 98.75 97 GLN A O 1
ATOM 788 N N . PRO A 1 98 ? 8.257 -8.674 5.663 1.00 98.56 98 PRO A N 1
ATOM 789 C CA . PRO A 1 98 ? 7.829 -9.559 4.585 1.00 98.56 98 PRO A CA 1
ATOM 790 C C . PRO A 1 98 ? 6.391 -9.265 4.142 1.00 98.56 98 PRO A C 1
ATOM 792 O O . PRO A 1 98 ? 5.478 -9.152 4.960 1.00 98.56 98 PRO A O 1
ATOM 795 N N . LEU A 1 99 ? 6.186 -9.194 2.824 1.00 98.75 99 LEU A N 1
ATOM 796 C CA . LEU A 1 99 ? 4.884 -8.950 2.185 1.00 98.75 99 LEU A CA 1
ATOM 797 C C . LEU A 1 99 ? 4.525 -10.022 1.140 1.00 98.75 99 LEU A C 1
ATOM 799 O O . LEU A 1 99 ? 3.530 -9.910 0.423 1.00 98.75 99 LEU A O 1
ATOM 803 N N . ASP A 1 100 ? 5.320 -11.083 1.035 1.00 98.06 100 ASP A N 1
ATOM 804 C CA . ASP A 1 100 ? 5.201 -12.145 0.029 1.00 98.06 100 ASP A CA 1
ATOM 805 C C . ASP A 1 100 ? 3.857 -12.897 0.094 1.00 98.06 100 ASP A C 1
ATOM 807 O O . ASP A 1 100 ? 3.364 -13.406 -0.917 1.00 98.06 100 ASP A O 1
ATOM 811 N N . LYS A 1 101 ? 3.230 -12.931 1.278 1.00 98.31 101 LYS A N 1
ATOM 812 C CA . LYS A 1 101 ? 1.929 -13.577 1.515 1.00 98.31 101 LYS A CA 1
ATOM 813 C C . LYS A 1 101 ? 0.731 -12.747 1.059 1.00 98.31 101 LYS A C 1
ATOM 815 O O . LYS A 1 101 ? -0.361 -13.307 0.900 1.00 98.31 101 LYS A O 1
ATOM 820 N N . TRP A 1 102 ? 0.909 -11.446 0.836 1.00 98.81 102 TRP A N 1
ATOM 821 C CA . TRP A 1 102 ? -0.175 -10.558 0.434 1.00 98.81 102 TRP A CA 1
ATOM 822 C C . TRP A 1 102 ? -0.779 -10.966 -0.911 1.00 98.81 102 TRP A C 1
ATOM 824 O O . TRP A 1 102 ? -0.093 -11.335 -1.865 1.00 98.81 102 TRP A O 1
ATOM 834 N N . LYS A 1 103 ? -2.109 -10.905 -0.990 1.00 98.81 103 LYS A N 1
ATOM 835 C CA . LYS A 1 103 ? -2.867 -11.234 -2.200 1.00 98.81 103 LYS A CA 1
ATOM 836 C C . LYS A 1 103 ? -3.305 -9.951 -2.899 1.00 98.81 103 LYS A C 1
ATOM 838 O O . LYS A 1 103 ? -4.417 -9.489 -2.699 1.00 98.81 103 LYS A O 1
ATOM 843 N N . VAL A 1 104 ? -2.428 -9.405 -3.739 1.00 98.81 104 VAL A N 1
ATOM 844 C CA . VAL A 1 104 ? -2.603 -8.101 -4.415 1.00 98.81 104 VAL A CA 1
ATOM 845 C C . VAL A 1 104 ? -3.332 -8.169 -5.767 1.00 98.81 104 VAL A C 1
ATOM 847 O O . VAL A 1 104 ? -3.300 -7.222 -6.540 1.00 98.81 104 VAL A O 1
ATOM 850 N N . TYR A 1 105 ? -4.024 -9.272 -6.071 1.00 98.62 105 TYR A N 1
ATOM 851 C CA . TYR A 1 105 ? -4.607 -9.533 -7.401 1.00 98.62 105 TYR A CA 1
ATOM 852 C C . TYR A 1 105 ? -5.757 -8.592 -7.817 1.00 98.62 105 TYR A C 1
ATOM 854 O O . TYR A 1 105 ? -6.274 -8.713 -8.927 1.00 98.62 105 TYR A O 1
ATOM 862 N N . ASN A 1 106 ? -6.193 -7.698 -6.926 1.00 98.75 106 ASN A N 1
ATOM 863 C CA . ASN A 1 106 ? -7.204 -6.670 -7.181 1.00 98.75 106 ASN A CA 1
ATOM 864 C C . ASN A 1 106 ? -6.639 -5.243 -7.184 1.00 98.75 106 ASN A C 1
ATOM 866 O O . ASN A 1 106 ? -7.402 -4.313 -7.428 1.00 98.75 106 ASN A O 1
ATOM 870 N N . VAL A 1 107 ? -5.340 -5.069 -6.927 1.00 98.94 107 VAL A N 1
ATOM 871 C CA . VAL A 1 107 ? -4.709 -3.750 -6.907 1.00 98.94 107 VAL A CA 1
ATOM 872 C C . VAL A 1 107 ? -4.559 -3.238 -8.339 1.00 98.94 107 VAL A C 1
ATOM 874 O O . VAL A 1 107 ? -4.107 -3.963 -9.225 1.00 98.94 107 VAL A O 1
ATOM 877 N N . GLU A 1 108 ? -4.947 -1.985 -8.544 1.00 98.88 108 GLU A N 1
ATOM 878 C CA . GLU A 1 108 ? -4.924 -1.276 -9.825 1.00 98.88 108 GLU A CA 1
ATOM 879 C C . GLU A 1 108 ? -3.832 -0.189 -9.842 1.00 98.88 108 GLU A C 1
ATOM 881 O O . GLU A 1 108 ? -3.282 0.096 -10.903 1.00 98.88 108 GLU A O 1
ATOM 886 N N . ASN A 1 109 ? -3.453 0.371 -8.684 1.00 98.88 109 ASN A N 1
ATOM 887 C CA . ASN A 1 109 ? -2.401 1.390 -8.572 1.00 98.88 109 ASN A CA 1
ATOM 888 C C . ASN A 1 109 ? -1.360 1.037 -7.488 1.00 98.88 109 ASN A C 1
ATOM 890 O O . ASN A 1 109 ? -1.721 0.817 -6.326 1.00 98.88 109 ASN A O 1
ATOM 894 N N . MET A 1 110 ? -0.080 1.004 -7.881 1.00 98.88 110 MET A N 1
ATOM 895 C CA . MET A 1 110 ? 1.101 0.823 -7.022 1.00 98.88 110 MET A CA 1
ATOM 896 C C . MET A 1 110 ? 2.169 1.922 -7.225 1.00 98.88 110 MET A C 1
ATOM 898 O O . MET A 1 110 ? 3.319 1.745 -6.811 1.00 98.88 110 MET A O 1
ATOM 902 N N . GLY A 1 111 ? 1.810 3.054 -7.839 1.00 98.81 111 GLY A N 1
ATOM 903 C CA . GLY A 1 111 ? 2.713 4.174 -8.101 1.00 98.81 111 GLY A CA 1
ATOM 904 C C . GLY A 1 111 ? 3.417 4.642 -6.825 1.00 98.81 111 GLY A C 1
ATOM 905 O O . GLY A 1 111 ? 2.7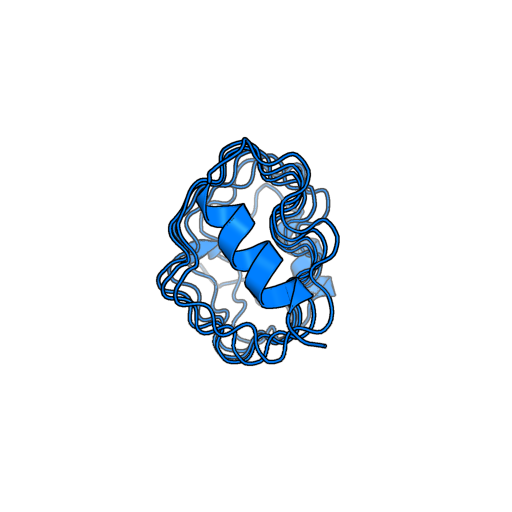99 4.771 -5.766 1.00 98.81 111 GLY A O 1
ATOM 906 N N . SER A 1 112 ? 4.734 4.815 -6.889 1.00 98.88 112 SER A N 1
ATOM 907 C CA . SER A 1 112 ? 5.613 5.219 -5.784 1.00 98.88 112 SER A CA 1
ATOM 908 C C . SER A 1 112 ? 5.496 4.396 -4.492 1.00 98.88 112 SER A C 1
ATOM 910 O O . SER A 1 112 ? 5.940 4.857 -3.440 1.00 98.88 112 SER A O 1
ATOM 912 N N . MET A 1 113 ? 4.923 3.184 -4.515 1.00 98.88 113 MET A N 1
ATOM 913 C CA . MET A 1 113 ? 4.603 2.424 -3.295 1.00 98.88 113 MET A CA 1
ATOM 914 C C . MET A 1 113 ? 5.801 2.250 -2.347 1.00 98.88 113 MET A C 1
ATOM 916 O O . MET A 1 113 ? 5.613 2.347 -1.138 1.00 98.88 113 MET A O 1
ATOM 920 N N . PHE A 1 114 ? 7.010 2.051 -2.880 1.00 98.81 114 PHE A N 1
ATOM 921 C CA . PHE A 1 114 ? 8.267 1.903 -2.136 1.00 98.81 114 PHE A CA 1
ATOM 922 C C . PHE A 1 114 ? 9.313 2.967 -2.510 1.00 98.81 114 PHE A C 1
ATOM 924 O O . PHE A 1 114 ? 10.506 2.774 -2.259 1.00 98.81 114 PHE A O 1
ATOM 931 N N . GLN A 1 115 ? 8.897 4.095 -3.095 1.00 98.69 115 GLN A N 1
ATOM 932 C CA . GLN A 1 115 ? 9.812 5.181 -3.447 1.00 98.69 115 GLN A CA 1
ATOM 933 C C . GLN A 1 115 ? 10.589 5.639 -2.202 1.00 98.69 115 GLN A C 1
ATOM 935 O O . GLN A 1 115 ? 10.006 5.899 -1.149 1.00 98.69 115 GLN A O 1
ATOM 940 N N . SER A 1 116 ? 11.917 5.720 -2.296 1.00 98.44 116 SER A N 1
ATOM 941 C CA . SER A 1 116 ? 12.825 6.071 -1.196 1.00 98.44 116 SER A CA 1
ATOM 942 C C . SER A 1 116 ? 12.680 5.196 0.066 1.00 98.44 116 SER A C 1
ATOM 944 O O . SER A 1 116 ? 13.089 5.596 1.161 1.00 98.44 116 SER A O 1
ATOM 946 N N . CYS A 1 117 ? 12.126 3.984 -0.054 1.00 98.00 117 CYS A N 1
ATOM 947 C CA . CYS A 1 117 ? 12.032 2.994 1.023 1.00 98.00 117 CYS A CA 1
ATOM 948 C C . CYS A 1 117 ? 13.370 2.246 1.160 1.00 98.00 117 CYS A C 1
ATOM 950 O O . CYS A 1 117 ? 13.494 1.061 0.852 1.00 98.00 117 CYS A O 1
ATOM 952 N N . SER A 1 118 ? 14.413 2.971 1.573 1.00 97.00 118 SER A N 1
ATOM 953 C CA . SER A 1 118 ? 15.818 2.571 1.424 1.00 97.00 118 SER A CA 1
ATOM 954 C C . SER A 1 118 ? 16.190 1.213 2.024 1.00 97.00 118 SER A C 1
ATOM 956 O O . SER A 1 118 ? 17.103 0.574 1.511 1.00 97.00 118 SER A O 1
ATOM 958 N N . SER A 1 119 ? 15.531 0.762 3.095 1.00 98.25 119 SER A N 1
ATOM 959 C CA . SER A 1 119 ? 15.840 -0.526 3.742 1.00 98.25 119 SER A CA 1
ATOM 960 C C . SER A 1 119 ? 15.135 -1.726 3.108 1.00 98.25 119 SER A C 1
ATOM 962 O O . SER A 1 119 ? 15.503 -2.860 3.407 1.00 98.25 119 SER A O 1
ATOM 964 N N . PHE A 1 120 ? 14.141 -1.503 2.247 1.00 98.50 120 PHE A N 1
ATOM 965 C CA . PHE A 1 120 ? 13.283 -2.569 1.750 1.00 98.50 120 PHE A CA 1
ATOM 966 C C . PHE A 1 120 ? 14.019 -3.483 0.765 1.00 98.50 120 PHE A C 1
ATOM 968 O O . PHE A 1 120 ? 14.529 -3.041 -0.265 1.00 98.50 120 PHE A O 1
ATOM 975 N N . ASN A 1 121 ? 14.054 -4.780 1.072 1.00 97.44 121 ASN A N 1
ATOM 976 C CA . ASN A 1 121 ? 14.644 -5.803 0.210 1.00 97.44 121 ASN A CA 1
ATOM 977 C C . ASN A 1 121 ? 13.940 -7.166 0.363 1.00 97.44 121 ASN A C 1
ATOM 979 O O . ASN A 1 121 ? 14.593 -8.210 0.379 1.00 97.44 121 ASN A O 1
ATOM 983 N N . GLN A 1 122 ? 12.613 -7.164 0.510 1.00 98.12 122 GLN A N 1
ATOM 984 C CA . GLN A 1 122 ? 11.813 -8.377 0.726 1.00 98.12 122 GLN A CA 1
ATOM 985 C C . GLN A 1 122 ? 11.259 -8.943 -0.587 1.00 98.12 122 GLN A C 1
ATOM 987 O O . GLN A 1 122 ? 10.955 -8.172 -1.501 1.00 98.12 122 GLN A O 1
ATOM 992 N N . PRO A 1 123 ? 11.128 -10.277 -0.717 1.00 97.50 123 PRO A N 1
ATOM 993 C CA . PRO A 1 123 ? 10.700 -10.906 -1.961 1.00 97.50 123 PRO A CA 1
ATOM 994 C C . PRO A 1 123 ? 9.245 -10.563 -2.303 1.00 97.50 123 PRO A C 1
ATOM 996 O O . PRO A 1 123 ? 8.347 -10.730 -1.482 1.00 97.50 123 PRO A O 1
ATOM 999 N N . LEU A 1 124 ? 9.010 -10.151 -3.554 1.00 97.88 124 LEU A N 1
ATOM 1000 C CA . LEU A 1 124 ? 7.681 -9.805 -4.085 1.00 97.88 124 LEU A CA 1
ATOM 1001 C C . LEU A 1 124 ? 7.298 -10.612 -5.340 1.00 97.88 124 LEU A C 1
ATOM 1003 O O . LEU A 1 124 ? 6.235 -10.405 -5.926 1.00 97.88 124 LEU A O 1
ATOM 1007 N N . ASN A 1 125 ? 8.134 -11.568 -5.757 1.00 95.62 125 ASN A N 1
ATOM 1008 C CA . ASN A 1 125 ? 7.957 -12.309 -7.012 1.00 95.62 125 ASN A CA 1
ATOM 1009 C C . ASN A 1 125 ? 6.673 -13.171 -7.051 1.00 95.62 125 ASN A C 1
ATOM 1011 O O . ASN A 1 125 ? 6.256 -13.624 -8.108 1.00 95.62 125 ASN A O 1
ATOM 1015 N N . ASN A 1 126 ? 6.029 -13.411 -5.904 1.00 97.19 126 ASN A N 1
ATOM 1016 C CA . ASN A 1 126 ? 4.772 -14.166 -5.816 1.00 97.19 126 ASN A CA 1
ATOM 1017 C C . ASN A 1 126 ? 3.516 -13.295 -5.991 1.00 97.19 126 ASN A C 1
ATOM 1019 O O . ASN A 1 126 ? 2.395 -13.814 -5.989 1.00 97.19 126 ASN A O 1
ATOM 1023 N N . TRP A 1 127 ? 3.673 -11.976 -6.109 1.00 98.62 127 TRP A N 1
ATOM 1024 C CA . TRP A 1 127 ? 2.553 -11.070 -6.324 1.00 98.62 127 TRP A CA 1
ATOM 1025 C C . TRP A 1 127 ? 1.953 -11.241 -7.720 1.00 98.62 127 TRP A C 1
ATOM 1027 O O . TRP A 1 127 ? 2.650 -11.266 -8.731 1.00 98.62 127 TRP A O 1
ATOM 1037 N N . LYS A 1 128 ? 0.621 -11.325 -7.771 1.00 98.50 128 LYS A N 1
ATOM 1038 C CA . LYS A 1 128 ? -0.144 -11.323 -9.021 1.00 98.50 128 LYS A CA 1
ATOM 1039 C C . LYS A 1 128 ? -0.543 -9.888 -9.345 1.00 98.50 128 LYS A C 1
ATOM 1041 O O . LYS A 1 128 ? -1.516 -9.397 -8.784 1.00 98.50 128 LYS A O 1
ATOM 1046 N N . VAL A 1 129 ? 0.209 -9.240 -10.228 1.00 98.19 129 VAL A N 1
ATOM 1047 C CA . VAL A 1 129 ? 0.072 -7.804 -10.549 1.00 98.19 129 VAL A CA 1
ATOM 1048 C C . VAL A 1 129 ? -0.642 -7.527 -11.876 1.00 98.19 129 VAL A C 1
ATOM 1050 O O . VAL A 1 129 ? -0.643 -6.400 -12.351 1.00 98.19 129 VAL A O 1
ATOM 1053 N N . SER A 1 130 ? -1.302 -8.527 -12.465 1.00 97.69 130 SER A N 1
ATOM 1054 C CA . SER A 1 130 ? -1.894 -8.429 -13.808 1.00 97.69 130 SER A CA 1
ATOM 1055 C C . SER A 1 130 ? -3.013 -7.388 -13.952 1.00 97.69 130 SER A C 1
ATOM 1057 O O . SER A 1 130 ? -3.445 -7.132 -15.070 1.00 97.69 130 SER A O 1
ATOM 1059 N N . LYS A 1 131 ? -3.522 -6.804 -12.859 1.00 98.50 131 LYS A N 1
ATOM 1060 C CA . LYS A 1 131 ? -4.510 -5.708 -12.887 1.00 98.50 131 LYS A CA 1
ATOM 1061 C C . LYS A 1 131 ? -3.911 -4.318 -12.672 1.00 98.50 131 LYS A C 1
ATOM 1063 O O . LYS A 1 131 ? -4.629 -3.335 -12.838 1.00 98.50 131 LYS A O 1
ATOM 1068 N N . VAL A 1 132 ? -2.636 -4.232 -12.304 1.00 98.69 132 VAL A N 1
ATOM 1069 C CA . VAL A 1 132 ? -1.983 -2.957 -12.013 1.00 98.69 132 VAL A CA 1
ATOM 1070 C C . VAL A 1 132 ? -1.808 -2.177 -13.314 1.00 98.69 132 VAL A C 1
ATOM 1072 O O . VAL A 1 132 ? -1.317 -2.718 -14.304 1.00 98.69 132 VAL A O 1
ATOM 1075 N N . ARG A 1 133 ? -2.225 -0.912 -13.296 1.00 98.31 133 ARG A N 1
ATOM 1076 C CA . ARG A 1 133 ? -2.080 0.049 -14.395 1.00 98.31 133 ARG A CA 1
ATOM 1077 C C . ARG A 1 133 ? -0.899 0.986 -14.178 1.00 98.31 133 ARG A C 1
ATOM 1079 O O . ARG A 1 133 ? -0.205 1.300 -15.132 1.00 98.31 133 ARG A O 1
ATOM 1086 N N . ASP A 1 134 ? -0.627 1.361 -12.933 1.00 98.56 134 ASP A N 1
ATOM 1087 C CA . ASP A 1 134 ? 0.420 2.325 -12.582 1.00 98.56 134 ASP A CA 1
ATOM 1088 C C . ASP A 1 134 ? 1.441 1.710 -11.611 1.00 98.56 134 ASP A C 1
ATOM 1090 O O . ASP A 1 134 ? 1.085 1.262 -10.514 1.00 98.56 134 ASP A O 1
ATOM 1094 N N . MET A 1 135 ? 2.703 1.678 -12.044 1.00 98.06 135 MET A N 1
ATOM 1095 C CA . MET A 1 135 ? 3.895 1.334 -11.260 1.00 98.06 135 MET A CA 1
ATOM 1096 C C . MET A 1 135 ? 4.980 2.422 -11.367 1.00 98.06 135 MET A C 1
ATOM 1098 O O . MET A 1 135 ? 6.154 2.151 -11.077 1.00 98.06 135 MET A O 1
ATOM 1102 N N . SER A 1 136 ? 4.616 3.636 -11.793 1.00 97.69 136 SER A N 1
ATOM 1103 C CA . SER A 1 136 ? 5.531 4.777 -11.881 1.00 97.69 136 SER A CA 1
ATOM 1104 C C . SER A 1 136 ? 6.266 4.970 -10.554 1.00 97.69 136 SER A C 1
ATOM 1106 O O . SER A 1 136 ? 5.687 4.819 -9.479 1.00 97.69 136 SER A O 1
ATOM 1108 N N . SER A 1 137 ? 7.579 5.191 -10.599 1.00 97.81 137 SER A N 1
ATOM 1109 C CA . SER A 1 137 ? 8.448 5.405 -9.432 1.00 97.81 137 SER A CA 1
ATOM 1110 C C . SER A 1 137 ? 8.346 4.364 -8.298 1.00 97.81 137 SER A C 1
ATOM 1112 O O . SER A 1 137 ? 8.847 4.614 -7.202 1.00 97.81 137 SER A O 1
ATOM 1114 N N . MET A 1 138 ? 7.754 3.177 -8.515 1.00 98.19 138 MET A N 1
ATOM 1115 C CA . MET A 1 138 ? 7.415 2.234 -7.434 1.00 98.19 138 MET A CA 1
ATOM 1116 C C . MET A 1 138 ? 8.603 1.888 -6.527 1.00 98.19 138 MET A C 1
ATOM 1118 O O . MET A 1 138 ? 8.415 1.784 -5.319 1.00 98.19 138 MET A O 1
ATOM 1122 N N . PHE A 1 139 ? 9.806 1.742 -7.086 1.00 97.44 139 PHE A N 1
ATOM 1123 C CA . PHE A 1 139 ? 11.051 1.477 -6.358 1.00 97.44 139 PHE A CA 1
ATOM 1124 C C . PHE A 1 139 ? 12.102 2.573 -6.568 1.00 97.44 139 PHE A C 1
ATOM 1126 O O . PHE A 1 139 ? 13.286 2.337 -6.330 1.00 97.44 139 PHE A O 1
ATOM 1133 N N . GLU A 1 140 ? 11.708 3.764 -7.020 1.00 96.75 140 GLU A N 1
ATOM 1134 C CA . GLU A 1 140 ? 12.646 4.867 -7.219 1.00 96.75 140 GLU A CA 1
ATOM 1135 C C . GLU A 1 140 ? 13.403 5.159 -5.913 1.00 96.75 140 GLU A C 1
ATOM 1137 O O . GLU A 1 140 ? 12.793 5.289 -4.857 1.00 96.75 140 GLU A O 1
ATOM 1142 N N . GLU A 1 141 ? 14.735 5.220 -5.957 1.00 96.69 141 GLU A N 1
ATOM 1143 C CA . GLU A 1 141 ? 15.614 5.416 -4.791 1.00 96.69 141 GLU A CA 1
ATOM 1144 C C . GLU A 1 141 ? 15.465 4.349 -3.673 1.00 96.69 141 GLU A C 1
ATOM 1146 O O . GLU A 1 141 ? 15.951 4.522 -2.551 1.00 96.69 141 GLU A O 1
ATOM 1151 N N . ALA A 1 142 ? 14.855 3.188 -3.950 1.00 96.31 142 ALA A N 1
ATOM 1152 C CA . ALA A 1 142 ? 14.876 2.021 -3.060 1.00 96.31 142 ALA A CA 1
ATOM 1153 C C . ALA A 1 142 ? 16.233 1.294 -3.163 1.00 96.31 142 ALA A C 1
ATOM 1155 O O . ALA A 1 142 ? 16.350 0.176 -3.665 1.00 96.31 142 ALA A O 1
ATOM 1156 N N . VAL A 1 143 ? 17.299 1.959 -2.710 1.00 95.44 143 VAL A N 1
ATOM 1157 C CA . VAL A 1 143 ? 18.708 1.621 -3.007 1.00 95.44 143 VAL A CA 1
ATOM 1158 C C . VAL A 1 143 ? 19.160 0.198 -2.644 1.00 95.44 143 VAL A C 1
ATOM 1160 O O . VAL A 1 143 ? 20.154 -0.278 -3.202 1.00 95.44 143 VAL A O 1
ATOM 1163 N N . ASN A 1 144 ? 18.473 -0.478 -1.717 1.00 95.25 144 ASN A N 1
ATOM 1164 C CA . ASN A 1 144 ? 18.792 -1.847 -1.299 1.00 95.25 144 ASN A CA 1
ATOM 1165 C C . ASN A 1 144 ? 17.924 -2.924 -1.964 1.00 95.25 144 ASN A C 1
ATOM 1167 O O . ASN A 1 144 ? 18.204 -4.107 -1.767 1.00 95.25 144 ASN A O 1
ATOM 1171 N N . PHE A 1 145 ? 16.919 -2.553 -2.760 1.00 95.12 145 PHE A N 1
ATOM 1172 C CA . PHE A 1 145 ? 16.016 -3.511 -3.385 1.00 95.12 145 PHE A CA 1
ATOM 1173 C C . PHE A 1 145 ? 16.714 -4.293 -4.507 1.00 95.12 145 PHE A C 1
ATOM 1175 O O . PHE A 1 145 ? 17.164 -3.729 -5.508 1.00 95.12 145 PHE A O 1
ATOM 1182 N N . ARG A 1 146 ? 16.834 -5.615 -4.335 1.00 92.00 146 ARG A N 1
ATOM 1183 C CA . ARG A 1 146 ? 17.556 -6.518 -5.255 1.00 92.00 146 ARG A CA 1
ATOM 1184 C C . ARG A 1 146 ? 16.797 -7.810 -5.568 1.00 92.00 146 ARG A C 1
ATOM 1186 O O . ARG A 1 146 ? 17.406 -8.774 -6.025 1.00 92.00 146 ARG A O 1
ATOM 1193 N N . GLN A 1 147 ? 15.494 -7.838 -5.310 1.00 92.94 147 GLN A N 1
ATOM 1194 C CA . GLN A 1 147 ? 14.674 -9.039 -5.457 1.00 92.94 147 GLN A CA 1
ATOM 1195 C C . GLN A 1 147 ? 14.202 -9.228 -6.905 1.00 92.94 147 GLN A C 1
ATOM 1197 O O . GLN A 1 147 ? 13.912 -8.238 -7.574 1.00 92.94 147 GLN A O 1
ATOM 1202 N N . PRO A 1 148 ? 14.102 -10.475 -7.397 1.00 91.94 148 PRO A N 1
ATOM 1203 C CA . PRO A 1 148 ? 13.574 -10.747 -8.730 1.00 91.94 148 PRO A CA 1
ATOM 1204 C C . PRO A 1 148 ? 12.069 -10.462 -8.795 1.00 91.94 148 PRO A C 1
ATOM 1206 O O . PRO A 1 148 ? 11.352 -10.681 -7.817 1.00 91.94 148 PRO A O 1
ATOM 1209 N N . LEU A 1 149 ? 11.598 -10.026 -9.966 1.00 92.56 149 LEU A N 1
ATOM 1210 C CA . LEU A 1 149 ? 10.184 -9.761 -10.289 1.00 92.56 149 LEU A CA 1
ATOM 1211 C C . LEU A 1 149 ? 9.765 -10.417 -11.624 1.00 92.56 149 LEU A C 1
ATOM 1213 O O . LEU A 1 149 ? 8.864 -9.938 -12.307 1.00 92.56 149 LEU A O 1
ATOM 1217 N N . ASP A 1 150 ? 10.439 -11.495 -12.032 1.00 88.75 150 ASP A N 1
ATOM 1218 C CA . ASP A 1 150 ? 10.237 -12.176 -13.325 1.00 88.75 150 ASP A CA 1
ATOM 1219 C C . ASP A 1 150 ? 8.812 -12.651 -13.562 1.00 88.75 150 ASP A C 1
ATOM 1221 O O . ASP A 1 150 ? 8.326 -12.678 -14.693 1.00 88.75 150 ASP A O 1
ATOM 1225 N N . ASN A 1 151 ? 8.142 -13.036 -12.480 1.00 92.25 151 ASN A N 1
ATOM 1226 C CA . ASN A 1 151 ? 6.810 -13.616 -12.539 1.00 92.25 151 ASN A CA 1
ATOM 1227 C C . ASN A 1 151 ? 5.722 -12.550 -12.696 1.00 92.25 151 ASN A C 1
ATOM 1229 O O . ASN A 1 151 ? 4.539 -12.887 -12.780 1.00 92.25 151 ASN A O 1
ATOM 1233 N N . TRP A 1 152 ? 6.085 -11.265 -12.699 1.00 95.00 152 TRP A N 1
ATOM 1234 C CA . TRP A 1 152 ? 5.120 -10.192 -12.852 1.00 95.00 152 TRP A CA 1
ATOM 1235 C C . TRP A 1 152 ? 4.603 -10.132 -14.292 1.00 95.00 152 TRP A C 1
ATOM 1237 O O . TRP A 1 152 ? 5.317 -9.827 -15.256 1.00 95.00 152 TRP A O 1
ATOM 1247 N N . ASP A 1 153 ? 3.307 -10.397 -14.430 1.00 94.19 153 ASP A N 1
ATOM 1248 C CA . ASP A 1 153 ? 2.562 -10.076 -15.638 1.00 94.19 153 ASP A CA 1
ATOM 1249 C C . ASP A 1 153 ? 2.286 -8.573 -15.678 1.00 94.19 153 ASP A C 1
ATOM 1251 O O . ASP A 1 153 ? 1.321 -8.075 -15.103 1.00 94.19 153 ASP A O 1
ATOM 1255 N N . ILE A 1 154 ? 3.175 -7.860 -16.362 1.00 93.31 154 ILE A N 1
ATOM 1256 C CA . ILE A 1 154 ? 3.089 -6.416 -16.553 1.00 93.31 154 ILE A CA 1
ATOM 1257 C C . ILE A 1 154 ? 2.287 -6.024 -17.797 1.00 93.31 154 ILE A C 1
ATOM 1259 O O . ILE A 1 154 ? 2.345 -4.862 -18.174 1.00 93.31 154 ILE A O 1
ATOM 1263 N N . SER A 1 155 ? 1.580 -6.934 -18.482 1.00 93.06 155 SER A N 1
ATOM 1264 C CA . SER A 1 155 ? 0.902 -6.645 -19.764 1.00 93.06 155 SER A CA 1
ATOM 1265 C C . SER A 1 155 ? -0.052 -5.445 -19.702 1.00 93.06 155 SER A C 1
ATOM 1267 O O . SER A 1 155 ? -0.025 -4.614 -20.607 1.00 93.06 155 SER A O 1
ATOM 1269 N N . ASN A 1 156 ? -0.788 -5.291 -18.599 1.00 95.12 156 ASN A N 1
ATOM 1270 C CA . ASN A 1 156 ? -1.752 -4.204 -18.391 1.00 95.12 156 ASN A CA 1
ATOM 1271 C C . ASN A 1 156 ? -1.165 -2.915 -17.794 1.00 95.12 156 ASN A C 1
ATOM 1273 O O . ASN A 1 156 ? -1.902 -1.948 -17.636 1.00 95.12 156 ASN A O 1
ATOM 1277 N N . VAL A 1 157 ? 0.131 -2.883 -17.467 1.00 95.94 157 VAL A N 1
ATOM 1278 C CA . VAL A 1 157 ? 0.769 -1.678 -16.916 1.00 95.94 157 VAL A CA 1
ATOM 1279 C C . VAL A 1 157 ? 0.909 -0.611 -18.004 1.00 95.94 157 VAL A C 1
ATOM 1281 O O . VAL A 1 157 ? 1.490 -0.878 -19.061 1.00 95.94 157 VAL A O 1
ATOM 1284 N N . GLU A 1 158 ? 0.374 0.570 -17.724 1.00 95.88 158 GLU A N 1
ATOM 1285 C CA . GLU A 1 158 ? 0.335 1.761 -18.576 1.00 95.88 158 GLU A CA 1
ATOM 1286 C C . GLU A 1 158 ? 1.489 2.719 -18.260 1.00 95.88 158 GLU A C 1
ATOM 1288 O O . GLU A 1 158 ? 1.991 3.363 -19.176 1.00 95.88 158 GLU A O 1
ATOM 1293 N N . ASP A 1 159 ? 1.938 2.765 -17.000 1.00 95.19 159 ASP A N 1
ATOM 1294 C CA . ASP A 1 159 ? 3.041 3.622 -16.556 1.00 95.19 159 ASP A CA 1
ATOM 1295 C C . ASP A 1 159 ? 4.043 2.856 -15.667 1.00 95.19 159 ASP A C 1
ATOM 1297 O O . ASP A 1 159 ? 3.679 2.236 -14.663 1.00 95.19 159 ASP A O 1
ATOM 1301 N N . MET A 1 160 ? 5.320 2.882 -16.059 1.00 94.19 160 MET A N 1
ATOM 1302 C CA . MET A 1 160 ? 6.477 2.371 -15.306 1.00 94.19 160 MET A CA 1
ATOM 1303 C C . MET A 1 160 ? 7.629 3.390 -15.283 1.00 94.19 160 MET A C 1
ATOM 1305 O O . MET A 1 160 ? 8.792 3.018 -15.063 1.00 94.19 160 MET A O 1
ATOM 1309 N N . ASP A 1 161 ? 7.340 4.665 -15.549 1.00 93.56 161 ASP A N 1
ATOM 1310 C CA . ASP A 1 161 ? 8.343 5.721 -15.586 1.00 93.56 161 ASP A CA 1
ATOM 1311 C C . ASP A 1 161 ? 9.068 5.803 -14.246 1.00 93.56 161 ASP A C 1
ATOM 1313 O O . ASP A 1 161 ? 8.481 5.639 -13.182 1.00 93.56 161 ASP A O 1
ATOM 1317 N N . HIS A 1 162 ? 10.391 5.971 -14.292 1.00 93.62 162 HIS A N 1
ATOM 1318 C CA . HIS A 1 162 ? 11.256 6.046 -13.108 1.00 93.62 162 HIS A CA 1
ATOM 1319 C C . HIS A 1 162 ? 11.178 4.866 -12.116 1.00 93.62 162 HIS A C 1
ATOM 1321 O O . HIS A 1 162 ? 11.870 4.906 -11.102 1.00 93.62 162 HIS A O 1
ATOM 1327 N N . MET A 1 163 ? 10.463 3.767 -12.413 1.00 93.88 163 MET A N 1
ATOM 1328 C CA . MET A 1 163 ? 10.193 2.671 -11.463 1.00 93.88 163 MET A CA 1
ATOM 1329 C C . MET A 1 163 ? 11.436 2.158 -10.720 1.00 93.88 163 MET A C 1
ATOM 1331 O O . MET A 1 163 ? 11.343 1.816 -9.548 1.00 93.88 163 MET A O 1
ATOM 1335 N N . PHE A 1 164 ? 12.593 2.117 -11.388 1.00 92.44 164 PHE A N 1
ATOM 1336 C CA . PHE A 1 164 ? 13.877 1.681 -10.819 1.00 92.44 164 PHE A CA 1
ATOM 1337 C C . PHE A 1 164 ? 14.973 2.755 -10.895 1.00 92.44 164 PHE A C 1
ATOM 1339 O O . PHE A 1 164 ? 16.162 2.426 -10.906 1.00 92.44 164 PHE A O 1
ATOM 1346 N N . PHE A 1 165 ? 14.612 4.031 -11.036 1.00 92.31 165 PHE A N 1
ATOM 1347 C CA . PHE A 1 165 ? 15.588 5.118 -10.976 1.00 92.31 165 PHE A CA 1
ATOM 1348 C C . PHE A 1 165 ? 16.275 5.121 -9.597 1.00 92.31 165 PHE A C 1
ATOM 1350 O O . PHE A 1 165 ? 15.639 4.826 -8.592 1.00 92.31 165 PHE A O 1
ATOM 1357 N N . GLY A 1 166 ? 17.593 5.328 -9.537 1.00 91.62 166 GLY A N 1
ATOM 1358 C CA . GLY A 1 166 ? 18.352 5.299 -8.273 1.00 91.62 166 GLY A CA 1
ATOM 1359 C C . GLY A 1 166 ? 18.555 3.919 -7.617 1.00 91.62 166 GLY A C 1
ATOM 1360 O O . GLY A 1 166 ? 19.377 3.781 -6.709 1.00 91.62 166 GLY A O 1
ATOM 1361 N N . VAL A 1 167 ? 17.885 2.853 -8.079 1.00 89.12 167 VAL A N 1
ATOM 1362 C CA . VAL A 1 167 ? 18.126 1.490 -7.567 1.00 89.12 167 VAL A CA 1
ATOM 1363 C C . VAL A 1 167 ? 19.508 1.013 -8.015 1.00 89.12 167 VAL A C 1
ATOM 1365 O O . VAL A 1 167 ? 19.853 1.080 -9.197 1.00 89.12 167 VAL A O 1
ATOM 1368 N N . LYS A 1 168 ? 20.323 0.496 -7.082 1.00 81.44 168 LYS A N 1
ATOM 1369 C CA . LYS A 1 168 ? 21.671 -0.000 -7.400 1.00 81.44 168 LYS A CA 1
ATOM 1370 C C . LYS A 1 168 ? 21.588 -1.119 -8.441 1.00 81.44 168 LYS A C 1
ATOM 1372 O O . LYS A 1 168 ? 21.012 -2.170 -8.165 1.00 81.44 168 LYS A O 1
ATOM 1377 N N . ASN A 1 169 ? 22.212 -0.883 -9.600 1.00 66.38 169 ASN A 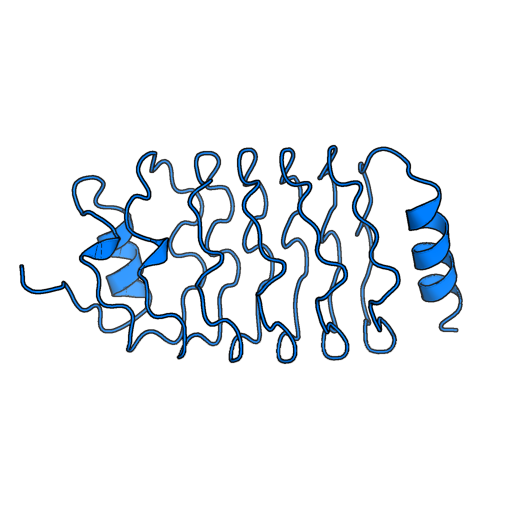N 1
ATOM 1378 C CA . ASN A 1 169 ? 22.182 -1.743 -10.785 1.00 66.38 169 ASN A CA 1
ATOM 1379 C C . ASN A 1 169 ? 22.172 -3.245 -10.452 1.00 66.38 169 ASN A C 1
ATOM 1381 O O . ASN A 1 169 ? 23.076 -3.768 -9.796 1.00 66.38 169 ASN A O 1
ATOM 1385 N N . ASN A 1 170 ? 21.153 -3.926 -10.969 1.00 65.69 170 ASN A N 1
ATOM 1386 C CA . ASN A 1 170 ? 21.103 -5.368 -11.145 1.00 65.69 170 ASN A CA 1
ATOM 1387 C C . ASN A 1 170 ? 20.731 -5.600 -12.618 1.00 65.69 170 ASN A C 1
ATOM 1389 O O . ASN A 1 170 ? 19.798 -4.963 -13.115 1.00 65.69 170 ASN A O 1
ATOM 1393 N N . SER A 1 171 ? 21.467 -6.472 -13.316 1.00 65.69 171 SER A N 1
ATOM 1394 C CA . SER A 1 171 ? 21.233 -6.840 -14.724 1.00 65.69 171 SER A CA 1
ATOM 1395 C C . SER A 1 171 ? 19.783 -7.257 -14.987 1.00 65.69 171 SER A C 1
ATOM 1397 O O . SER A 1 171 ? 19.268 -7.057 -16.085 1.00 65.69 171 SER A O 1
ATOM 1399 N N . PHE A 1 172 ? 19.111 -7.737 -13.943 1.00 66.75 172 PHE A N 1
ATOM 1400 C CA . PHE A 1 172 ? 17.694 -8.038 -13.889 1.00 66.75 172 PHE A CA 1
ATOM 1401 C C . PHE A 1 172 ? 16.766 -6.925 -14.406 1.00 66.75 172 PHE A C 1
ATOM 1403 O O . PHE A 1 172 ? 15.902 -7.154 -15.251 1.00 66.75 172 PHE A O 1
ATOM 1410 N N . TRP A 1 173 ? 16.958 -5.686 -13.946 1.00 68.50 173 TRP A N 1
ATOM 1411 C CA . TRP A 1 173 ? 16.033 -4.588 -14.256 1.00 68.50 173 TRP A CA 1
ATOM 1412 C C . TRP A 1 173 ? 16.080 -4.172 -15.719 1.00 68.50 173 TRP A C 1
ATOM 1414 O O . TRP A 1 173 ? 15.099 -3.658 -16.256 1.00 68.50 173 TRP A O 1
ATOM 1424 N N . ASN A 1 174 ? 17.201 -4.438 -16.386 1.00 66.62 174 ASN A N 1
ATOM 1425 C CA . ASN A 1 174 ? 17.322 -4.197 -17.813 1.00 66.62 174 ASN A CA 1
ATOM 1426 C C . ASN A 1 174 ? 16.371 -5.105 -18.605 1.00 66.62 174 ASN A C 1
ATOM 1428 O O . ASN A 1 174 ? 15.781 -4.634 -19.572 1.00 66.62 174 ASN A O 1
ATOM 1432 N N . TYR A 1 175 ? 16.138 -6.347 -18.163 1.00 69.38 175 TYR A N 1
ATOM 1433 C CA . TYR A 1 175 ? 15.189 -7.258 -18.809 1.00 69.38 175 TYR A CA 1
ATOM 1434 C C . TYR A 1 175 ? 13.745 -6.740 -18.731 1.00 69.38 175 TYR A C 1
ATOM 1436 O O . TYR A 1 175 ? 13.067 -6.634 -19.754 1.00 69.38 175 TYR A O 1
ATOM 1444 N N . LEU A 1 176 ? 13.288 -6.326 -17.544 1.00 69.94 176 LEU A N 1
ATOM 1445 C CA . LEU A 1 176 ? 11.943 -5.761 -17.378 1.00 69.94 176 LEU A CA 1
ATOM 1446 C C . LEU A 1 176 ? 11.764 -4.444 -18.145 1.00 69.94 176 LEU A C 1
ATOM 1448 O O . LEU A 1 176 ? 10.731 -4.249 -18.784 1.00 69.94 176 LEU A O 1
ATOM 1452 N N . LYS A 1 177 ? 12.788 -3.577 -18.166 1.00 69.06 177 LYS A N 1
ATOM 1453 C CA . LYS A 1 177 ? 12.787 -2.352 -18.986 1.00 69.06 177 LYS A CA 1
ATOM 1454 C C . LYS A 1 177 ? 12.654 -2.661 -20.480 1.00 69.06 177 LYS A C 1
ATOM 1456 O O . LYS A 1 177 ? 11.929 -1.953 -21.172 1.00 69.06 177 LYS A O 1
ATOM 1461 N N . ILE A 1 178 ? 13.327 -3.701 -20.978 1.00 68.06 178 ILE A N 1
ATOM 1462 C CA . ILE A 1 178 ? 13.206 -4.145 -22.376 1.00 68.06 178 ILE A CA 1
ATOM 1463 C C . ILE A 1 178 ? 11.783 -4.651 -22.654 1.00 68.06 178 ILE A C 1
ATOM 1465 O O . ILE A 1 178 ? 11.171 -4.217 -23.626 1.00 68.06 178 ILE A O 1
ATOM 1469 N N . LYS A 1 179 ? 11.220 -5.501 -21.782 1.00 73.69 179 LYS A N 1
ATOM 1470 C CA . LYS A 1 179 ? 9.843 -6.013 -21.922 1.00 73.69 179 LYS A CA 1
ATOM 1471 C C . LYS A 1 179 ? 8.806 -4.883 -21.968 1.00 73.69 179 LYS A C 1
ATOM 1473 O O . LYS A 1 179 ? 7.869 -4.967 -22.751 1.00 73.69 179 LYS A O 1
ATOM 1478 N N . TYR A 1 180 ? 8.986 -3.834 -21.162 1.00 77.56 180 TYR A N 1
ATOM 1479 C CA . TYR A 1 180 ? 8.111 -2.659 -21.168 1.00 77.56 180 TYR A CA 1
ATOM 1480 C C . TYR A 1 180 ? 8.255 -1.819 -22.446 1.00 77.56 180 TYR A C 1
ATOM 1482 O O . TYR A 1 180 ? 7.256 -1.508 -23.086 1.00 77.56 180 TYR A O 1
ATOM 1490 N N . LYS A 1 181 ? 9.489 -1.506 -22.870 1.00 76.00 181 LYS A N 1
ATOM 1491 C CA . LYS A 1 181 ? 9.744 -0.720 -24.095 1.00 76.00 181 LYS A CA 1
ATOM 1492 C C . LYS A 1 181 ? 9.262 -1.406 -25.376 1.00 76.00 181 LYS A C 1
ATOM 1494 O O . LYS A 1 181 ? 8.921 -0.721 -26.331 1.00 76.00 181 LYS A O 1
ATOM 1499 N N . ASN A 1 182 ? 9.218 -2.736 -25.390 1.00 70.62 182 ASN A N 1
ATOM 1500 C CA . ASN A 1 182 ? 8.776 -3.532 -26.536 1.00 70.62 182 ASN A CA 1
ATOM 1501 C C . ASN A 1 182 ? 7.248 -3.732 -26.604 1.00 70.62 182 ASN A C 1
ATOM 1503 O O . ASN A 1 182 ? 6.791 -4.571 -27.372 1.00 70.62 182 ASN A O 1
ATOM 1507 N N . LYS A 1 183 ? 6.454 -3.005 -25.803 1.00 66.06 183 LYS A N 1
ATOM 1508 C CA . LYS A 1 183 ? 4.979 -3.010 -25.878 1.00 66.06 183 LYS A CA 1
ATOM 1509 C C . LYS A 1 183 ? 4.396 -2.191 -27.045 1.00 66.06 183 LYS A C 1
ATOM 1511 O O . LYS A 1 183 ? 3.176 -2.049 -27.110 1.00 66.06 183 LYS A O 1
ATOM 1516 N N . GLY A 1 184 ? 5.250 -1.630 -27.904 1.00 53.31 184 GLY A N 1
ATOM 1517 C CA . GLY A 1 184 ? 4.847 -0.957 -29.142 1.00 53.31 184 GLY A CA 1
ATOM 1518 C C . GLY A 1 184 ? 4.334 -1.934 -30.188 1.00 53.31 184 GLY A C 1
ATOM 1519 O O . GLY A 1 184 ? 5.000 -2.977 -30.376 1.00 53.31 184 GLY A O 1
#

Foldseek 3Di:
DAAAEDQECVSLLVQVLPLPDQLLSHACQNYQELACSCALNPRQDNHNVLNYACQNHAYQALNNQNVQNDADANCNYACQNYAYQHSNCQNNCQHAYENCNYACQNHAEQDCNCQLNQNYAYENLNYACLNHAYLDLNCQLNQNHDYANVNYPCLNHNDHHSNCHNHDDDPRVVVVVVVVVPND

Radius of gyration: 16.41 Å; Cα contacts (8 Å, |Δi|>4): 496; chains: 1; bounding box: 39×26×56 Å

Mean predicted aligned error: 3.65 Å

Nearest PDB structures (foldseek):
  3wpf-assembly1_A  TM=4.189E-01  e=6.260E-01  Mus musculus
  5zln-assembly1_B  TM=3.198E-01  e=1.238E-01  Mus musculus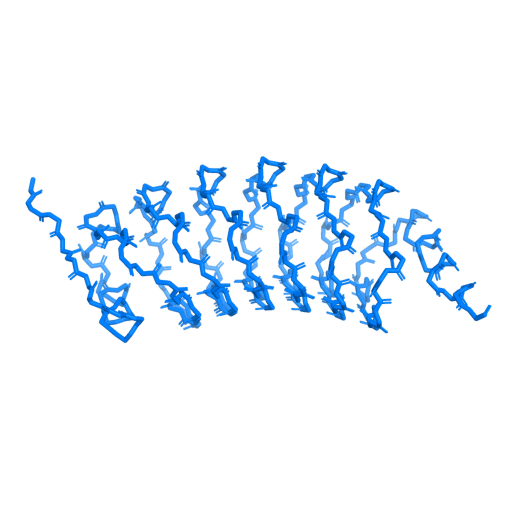

pLDDT: mean 94.51, std 9.02, range [53.31, 98.94]

Sequence (184 aa):
MKKIKPRNNKELKLLVQVESINLGNIDTSDITDMSRIFEGSKRIDFTGIGKWDTRNVIDMSCMFLGATYFNEDISSWNVRNVKNMACMFCYCRNFNQPLDKWKVYNVENMGSMFQSCSSFNQPLNNWKVSKVRDMSSMFEEAVNFRQPLDNWDISNVEDMDHMFFGVKNNSFWNYLKIKYKNKG

InterPro domains:
  IPR005046 Protein of unknown function DUF285 [PF03382] (21-116)
  IPR011889 Bacterial surface protein 26-residue repeat [TIGR02167] (63-86)
  IPR011889 Bacterial surface protein 26-residue repeat [TIGR02167] (113-137)

Solvent-accessible surface area (backbone atoms only — not comparable to full-atom values): 8981 Å² total; per-residue (Å²): 132,86,60,49,66,49,89,41,50,71,51,43,32,57,54,68,70,40,74,88,54,58,46,52,45,43,44,35,64,80,34,39,45,45,51,45,46,34,47,63,32,82,64,66,79,61,57,39,49,48,70,43,45,36,66,55,20,32,31,36,30,25,22,28,22,44,14,40,57,45,57,69,63,54,49,76,44,40,42,57,56,21,31,32,35,29,24,22,34,18,39,10,37,52,27,58,55,61,53,49,76,39,48,43,62,49,24,33,33,35,29,24,22,32,17,39,11,37,51,27,56,55,59,55,41,73,37,47,41,58,54,23,32,32,35,28,26,21,33,19,39,11,46,53,44,77,60,67,57,84,64,49,46,58,84,54,45,77,37,59,56,55,22,59,40,72,30,57,86,53,81,66,57,57,54,57,52,48,60,59,69,63,73,115

Organism: Campylobacter lari (NCBI:txid201)